Protein AF-A0A847XJ84-F1 (afdb_monomer_lite)

Secondary structure (DSSP, 8-state):
-BTTTB-HHHHHHHHHHHTT--SPPPHHHHHHHHHHHS-HHHHTTSHHHHHHHHHHHHHHHHHTT-S-HHHHHHHTTTT-EEEEEEHHHHHHTHHHHHHHHHHHHPPPPTT--HHHHHHHHHHHHHHHHHHHTT-EEEEGGG--TTTEEEEEEETTEEEEEE-EEEETTTEEEE-GGGS-GGGGGGGGG--

Foldseek 3Di:
DDPPPHDVVLVVLLVVLCPPDDDDDDPVRVVVSCVVSPDCVNCPPHPVNVVVVVVVVVVVVVVVPPDDPVNCCVVVQPVDKAKAQEQVLCVVCVVLLVVLLCLLPDDDDPPDDPVRVVVSVVSNVVSVVVNSVRIDIDRPLLDDPQQWDWDDSDPVDIHIYGHFDADPVPGTHRDPVSHDPVPCPPVVVPD

pLDDT: mean 77.14, std 14.91, range [34.19, 94.94]

Structure (mmCIF, N/CA/C/O backbone):
data_AF-A0A847XJ84-F1
#
_entry.id   AF-A0A847XJ84-F1
#
loop_
_atom_site.group_PDB
_atom_site.id
_atom_site.type_symbol
_atom_site.label_atom_id
_atom_site.label_alt_id
_atom_site.label_comp_id
_atom_site.label_asym_id
_atom_site.label_entity_id
_atom_site.label_seq_id
_atom_site.pdbx_PDB_ins_code
_atom_site.Cartn_x
_atom_site.Cartn_y
_atom_site.Cartn_z
_atom_site.occupancy
_atom_site.B_iso_or_equiv
_atom_site.auth_seq_id
_atom_site.auth_comp_id
_atom_site.auth_asym_id
_atom_site.auth_atom_id
_atom_site.pdbx_PDB_model_num
ATOM 1 N N . GLY A 1 1 ? -27.204 11.475 25.251 1.00 57.41 1 GLY A N 1
ATOM 2 C CA . GLY A 1 1 ? -26.163 12.415 24.789 1.00 57.41 1 GLY A CA 1
ATOM 3 C C . GLY A 1 1 ? -25.024 12.438 25.784 1.00 57.41 1 GLY A C 1
ATOM 4 O O . GLY A 1 1 ? -24.010 11.789 25.556 1.00 57.41 1 GLY A O 1
ATOM 5 N N . VAL A 1 2 ? -25.232 13.104 26.920 1.00 65.56 2 VAL A N 1
ATOM 6 C CA . VAL A 1 2 ? -24.332 13.063 28.086 1.00 65.56 2 VAL A CA 1
ATOM 7 C C . VAL A 1 2 ? -24.298 11.648 28.687 1.00 65.56 2 VAL A C 1
ATOM 9 O O . VAL A 1 2 ? -25.331 10.980 28.724 1.00 65.56 2 VAL A O 1
ATOM 12 N N . GLY A 1 3 ? -23.114 11.165 29.063 1.00 59.69 3 GLY A N 1
ATOM 13 C CA . GLY A 1 3 ? -22.848 9.829 29.614 1.00 59.69 3 GLY A CA 1
ATOM 14 C C . GLY A 1 3 ? -22.643 8.706 28.588 1.00 59.69 3 GLY A C 1
ATOM 15 O O . GLY A 1 3 ? -22.078 7.677 28.939 1.00 59.69 3 GLY A O 1
ATOM 16 N N . TYR A 1 4 ? -23.066 8.904 27.333 1.00 58.53 4 TYR A N 1
ATOM 17 C CA . TYR A 1 4 ? -22.874 7.948 26.226 1.00 58.53 4 TYR A CA 1
ATOM 18 C C . TYR A 1 4 ? -21.874 8.450 25.176 1.00 58.53 4 TYR A C 1
ATOM 20 O O . TYR A 1 4 ? -21.060 7.674 24.693 1.00 58.53 4 TYR A O 1
ATOM 28 N N . VAL A 1 5 ? -21.954 9.734 24.807 1.00 64.56 5 VAL A N 1
ATOM 29 C CA . VAL A 1 5 ? -21.087 10.357 23.785 1.00 64.56 5 VAL A CA 1
ATOM 30 C C . VAL A 1 5 ? -20.201 11.445 24.393 1.00 64.56 5 VAL A C 1
ATOM 32 O O . VAL A 1 5 ? -19.061 11.612 23.981 1.00 64.56 5 VAL A O 1
ATOM 35 N N . ILE A 1 6 ? -20.716 12.180 25.382 1.00 66.56 6 ILE A N 1
ATOM 36 C CA . ILE A 1 6 ? -19.991 13.244 26.089 1.00 66.56 6 ILE A CA 1
ATOM 37 C C . ILE A 1 6 ? -19.820 12.810 27.542 1.00 66.56 6 ILE A C 1
ATOM 39 O O . ILE A 1 6 ? -20.810 12.430 28.172 1.00 66.56 6 ILE A O 1
ATOM 43 N N . ASP A 1 7 ? -18.598 12.875 28.073 1.00 76.25 7 ASP A N 1
ATOM 44 C CA . ASP A 1 7 ? -18.327 12.558 29.476 1.00 76.25 7 ASP A CA 1
ATOM 45 C C . ASP A 1 7 ? -19.171 13.447 30.400 1.00 76.25 7 ASP A C 1
ATOM 47 O O . ASP A 1 7 ? -19.209 14.675 30.266 1.00 76.25 7 ASP A O 1
ATOM 51 N N . SER A 1 8 ? -19.879 12.811 31.333 1.00 78.69 8 SER A N 1
ATOM 52 C CA . SER A 1 8 ? -20.830 13.499 32.204 1.00 78.69 8 SER A CA 1
ATOM 53 C C . SER A 1 8 ? -20.172 14.548 33.093 1.00 78.69 8 SER A C 1
ATOM 55 O O . SER A 1 8 ? -20.802 15.559 33.389 1.00 78.69 8 SER A O 1
ATOM 57 N N . LYS A 1 9 ? -18.912 14.341 33.496 1.00 76.25 9 LYS A N 1
ATOM 58 C CA . LYS A 1 9 ? -18.190 15.272 34.363 1.00 76.25 9 LYS A CA 1
ATOM 59 C C . LYS A 1 9 ? -17.618 16.444 33.570 1.00 76.25 9 LYS A C 1
ATOM 61 O O . LYS A 1 9 ? -17.699 17.574 34.038 1.00 76.25 9 LYS A O 1
ATOM 66 N N . ILE A 1 10 ? -17.129 16.203 32.352 1.00 78.50 10 ILE A N 1
ATOM 67 C CA . ILE A 1 10 ? -16.747 17.280 31.422 1.00 78.50 10 ILE A CA 1
ATOM 68 C C . ILE A 1 10 ? -17.957 18.158 31.098 1.00 78.50 10 ILE A C 1
ATOM 70 O O . ILE A 1 10 ? -17.848 19.384 31.101 1.00 78.50 10 ILE A O 1
ATOM 74 N N . PHE A 1 11 ? -19.119 17.550 30.857 1.00 82.25 11 PHE A N 1
ATOM 75 C CA . PHE A 1 11 ? -20.356 18.289 30.617 1.00 82.25 11 PHE A CA 1
ATOM 76 C C . PHE A 1 11 ? -20.752 19.164 31.816 1.00 82.25 11 PHE A C 1
ATOM 78 O O . PHE A 1 11 ? -21.082 20.333 31.634 1.00 82.25 11 PHE A O 1
ATOM 85 N N . GLU A 1 12 ? -20.685 18.623 33.033 1.00 81.88 12 GLU A N 1
ATOM 86 C CA . GLU A 1 12 ? -20.995 19.361 34.262 1.00 81.88 12 GLU A CA 1
ATOM 87 C C . GLU A 1 12 ? -20.039 20.542 34.472 1.00 81.88 12 GLU A C 1
ATOM 89 O O . GLU A 1 12 ? -20.497 21.663 34.664 1.00 81.88 12 GLU A O 1
ATOM 94 N N . PHE A 1 13 ? -18.729 20.339 34.311 1.00 80.00 13 PHE A N 1
ATOM 95 C CA . PHE A 1 13 ? -17.761 21.432 34.416 1.00 80.00 13 PHE A CA 1
ATOM 96 C C . PHE A 1 13 ? -17.935 22.484 33.318 1.00 80.00 13 PHE A C 1
ATOM 98 O O . PHE A 1 13 ? -17.764 23.675 33.569 1.00 80.00 13 PHE A O 1
ATOM 105 N N . SER A 1 14 ? -18.281 22.061 32.097 1.00 80.69 14 SER A N 1
ATOM 106 C CA . SER A 1 14 ? -18.570 22.993 31.001 1.00 80.69 14 SER A CA 1
ATOM 107 C C . SER A 1 14 ? -19.774 23.863 31.343 1.00 80.69 14 SER A C 1
ATOM 109 O O . SER A 1 14 ? -19.790 25.045 31.021 1.00 80.69 14 SER A O 1
ATOM 111 N N . LYS A 1 15 ? -20.774 23.286 32.017 1.00 82.88 15 LYS A N 1
ATOM 112 C CA . LYS A 1 15 ? -21.955 24.011 32.474 1.00 82.88 15 LYS A CA 1
ATOM 113 C C . LYS A 1 15 ? -21.600 25.005 33.583 1.00 82.88 15 LYS A C 1
ATOM 115 O O . LYS A 1 15 ? -21.908 26.177 33.424 1.00 82.88 15 LYS A O 1
ATOM 120 N N . GLU A 1 16 ? -20.904 24.571 34.633 1.00 82.88 16 GLU A N 1
ATOM 121 C CA . GLU A 1 16 ? -20.459 25.442 35.738 1.00 82.88 16 GLU A CA 1
ATOM 122 C C . GLU A 1 16 ? -19.589 26.613 35.244 1.00 82.88 16 GLU A C 1
ATOM 124 O O . GLU A 1 16 ? -19.742 27.747 35.691 1.00 82.88 16 GLU A O 1
ATOM 129 N N . ALA A 1 17 ? -18.696 26.370 34.280 1.00 78.62 17 ALA A N 1
ATOM 130 C CA . ALA A 1 17 ? -17.837 27.411 33.713 1.00 78.62 17 ALA A CA 1
ATOM 131 C C . ALA A 1 17 ? -18.619 28.478 32.926 1.00 78.62 17 ALA A C 1
ATOM 133 O O . ALA A 1 17 ? -18.170 29.617 32.822 1.00 78.62 17 ALA A O 1
ATOM 134 N N . LEU A 1 18 ? -19.786 28.115 32.388 1.00 81.88 18 LEU A N 1
ATOM 135 C CA . LEU A 1 18 ? -20.661 29.011 31.635 1.00 81.88 18 LEU A CA 1
ATOM 136 C C . LEU A 1 18 ? -21.703 29.715 32.518 1.00 81.88 18 LEU A C 1
ATOM 138 O O . LEU A 1 18 ? -22.291 30.693 32.068 1.00 81.88 18 LEU A O 1
ATOM 142 N N . GLU A 1 19 ? -21.925 29.268 33.75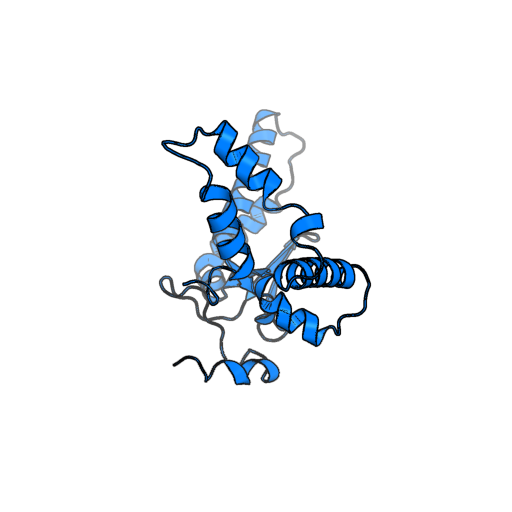9 1.00 80.00 19 GLU A N 1
ATOM 143 C CA . GLU A 1 19 ? -22.936 29.847 34.665 1.00 80.00 19 GLU A CA 1
ATOM 144 C C . GLU A 1 19 ? -22.655 31.311 35.034 1.00 80.00 19 GLU A C 1
ATOM 146 O O . GLU A 1 19 ? -23.591 32.056 35.312 1.00 80.00 19 GLU A O 1
ATOM 151 N N . ASN A 1 20 ? -21.391 31.740 34.989 1.00 72.31 20 ASN A N 1
ATOM 152 C CA . ASN A 1 20 ? -20.981 33.106 35.332 1.00 72.31 20 ASN A CA 1
ATOM 153 C C . ASN A 1 20 ? -20.790 34.021 34.109 1.00 72.31 20 ASN A C 1
ATOM 155 O O . ASN A 1 20 ? -20.284 35.132 34.259 1.00 72.31 20 ASN A O 1
ATOM 159 N N . ILE A 1 21 ? -21.144 33.564 32.902 1.00 76.94 21 ILE A N 1
ATOM 160 C CA . ILE A 1 21 ? -20.943 34.332 31.670 1.00 76.94 21 ILE A CA 1
ATOM 161 C C . ILE A 1 21 ? -22.285 34.825 31.134 1.00 76.94 21 ILE A C 1
ATOM 163 O O . ILE A 1 21 ? -23.119 34.047 30.675 1.00 76.94 21 ILE A O 1
ATOM 167 N N . GLU A 1 22 ? -22.466 36.145 31.138 1.00 71.81 22 GLU A N 1
ATOM 168 C CA . GLU A 1 22 ? -23.623 36.801 30.534 1.00 71.81 22 GLU A CA 1
ATOM 169 C C . GLU A 1 22 ? -23.257 37.392 29.165 1.00 71.81 22 GLU A C 1
ATOM 171 O O . GLU A 1 22 ? -22.409 38.274 29.052 1.00 71.81 22 GLU A O 1
ATOM 176 N N . GLY A 1 23 ? -23.930 36.934 28.105 1.00 75.62 23 GLY A N 1
ATOM 177 C CA . GLY A 1 23 ? -23.799 37.497 26.758 1.00 75.62 23 GLY A CA 1
ATOM 178 C C . GLY A 1 23 ? -22.974 36.652 25.782 1.00 75.62 23 GLY A C 1
ATOM 179 O O . GLY A 1 23 ? -22.871 35.434 25.908 1.00 75.62 23 GLY A O 1
ATOM 180 N N . LYS A 1 24 ? -22.468 37.291 24.718 1.00 78.38 24 LYS A N 1
ATOM 181 C CA . LYS A 1 24 ? -21.689 36.617 23.667 1.00 78.38 24 LYS A CA 1
ATOM 182 C C . LYS A 1 24 ? -20.225 36.517 24.086 1.00 78.38 24 LYS A C 1
ATOM 184 O O . LYS A 1 24 ? -19.631 37.526 24.435 1.00 78.38 24 LYS A O 1
ATOM 189 N N . ILE A 1 25 ? -19.670 35.318 23.957 1.00 82.38 25 ILE A N 1
ATOM 190 C CA . ILE A 1 25 ? -18.271 34.997 24.255 1.00 82.38 25 ILE A CA 1
ATOM 191 C C . ILE A 1 25 ? -17.422 35.275 23.009 1.00 82.38 25 ILE A C 1
ATOM 193 O O . ILE A 1 25 ? -17.777 34.819 21.915 1.00 82.38 25 ILE A O 1
ATOM 197 N N . SER A 1 26 ? -16.328 36.014 23.168 1.00 82.50 26 SER A N 1
ATOM 198 C CA . SER A 1 26 ? -15.306 36.229 22.136 1.00 82.50 26 SER A CA 1
ATOM 199 C C . SER A 1 26 ? -14.480 34.961 21.878 1.00 82.50 26 SER A C 1
ATOM 201 O O . SER A 1 26 ? -14.549 33.976 22.619 1.00 82.50 26 SER A O 1
ATOM 203 N N . GLU A 1 27 ? -13.701 34.945 20.798 1.00 78.06 27 GLU A N 1
ATOM 204 C CA . GLU A 1 27 ? -12.912 33.762 20.438 1.00 78.06 27 GLU A CA 1
ATOM 205 C C . GLU A 1 27 ? -11.744 33.551 21.409 1.00 78.06 27 GLU A C 1
ATOM 207 O O . GLU A 1 27 ? -11.410 32.414 21.745 1.00 78.06 27 GLU A O 1
ATOM 212 N N . GLU A 1 28 ? -11.187 34.641 21.932 1.00 81.19 28 GLU A N 1
ATOM 213 C CA . GLU A 1 28 ? -10.169 34.636 22.975 1.00 81.19 28 GLU A CA 1
ATOM 214 C C . GLU A 1 28 ? -10.713 34.038 24.283 1.00 81.19 28 GLU A C 1
ATOM 216 O O . GLU A 1 28 ? -10.098 33.136 24.855 1.00 81.19 28 GLU A O 1
ATOM 221 N N . GLU A 1 29 ? -11.910 34.453 24.706 1.00 79.19 29 GLU A N 1
ATOM 222 C CA . GLU A 1 29 ? -12.565 33.945 25.920 1.00 79.19 29 GLU A CA 1
ATOM 223 C C . GLU A 1 29 ? -12.940 32.457 25.796 1.00 79.19 29 GLU A C 1
ATOM 225 O O . GLU A 1 29 ? -12.835 31.703 26.765 1.00 79.19 29 GLU A O 1
ATOM 230 N N . LYS A 1 30 ? -13.314 31.980 24.598 1.00 79.50 30 LYS A N 1
ATOM 231 C CA . LYS A 1 30 ? -13.524 30.539 24.352 1.00 79.50 30 LYS A CA 1
ATOM 232 C C . LYS A 1 30 ? -12.246 29.734 24.562 1.00 79.50 30 LYS A C 1
ATOM 234 O O . LYS A 1 30 ? -12.292 28.664 25.170 1.00 79.50 30 LYS A O 1
ATOM 239 N N . ILE A 1 31 ? -11.118 30.220 24.042 1.00 82.50 31 ILE A N 1
ATOM 240 C CA . ILE A 1 31 ? -9.821 29.546 24.191 1.00 82.50 31 ILE A CA 1
ATOM 241 C C . ILE A 1 31 ? -9.420 29.514 25.669 1.00 82.50 31 ILE A C 1
ATOM 243 O O . ILE A 1 31 ? -8.976 28.477 26.165 1.00 82.50 31 ILE A O 1
ATOM 247 N N . GLU A 1 32 ? -9.628 30.613 26.392 1.00 81.81 32 GLU A N 1
ATOM 248 C CA . GLU A 1 32 ? -9.357 30.692 27.826 1.00 81.81 32 GLU A CA 1
ATOM 249 C C . GLU A 1 32 ? -10.221 29.711 28.636 1.00 81.81 32 GLU A C 1
ATOM 251 O O . GLU A 1 32 ? -9.701 28.987 29.489 1.00 81.81 32 GLU A O 1
ATOM 256 N N . LEU A 1 33 ? -11.514 29.597 28.318 1.00 81.12 33 LEU A N 1
ATOM 257 C CA . LEU A 1 33 ? -12.414 28.624 28.944 1.00 81.12 33 LEU A CA 1
ATOM 258 C C . LEU A 1 33 ? -11.948 27.184 28.733 1.00 81.12 33 LEU A C 1
ATOM 260 O O . LEU A 1 33 ? -11.917 26.408 29.686 1.00 81.12 33 LEU A O 1
ATOM 264 N N . ILE A 1 34 ? -11.546 26.829 27.511 1.00 79.38 34 ILE A N 1
ATOM 265 C CA . ILE A 1 34 ? -11.015 25.495 27.199 1.00 79.38 34 ILE A CA 1
ATOM 266 C C . ILE A 1 34 ? -9.757 25.224 28.034 1.00 79.38 34 ILE A C 1
ATOM 268 O O . ILE A 1 34 ? -9.672 24.192 28.701 1.00 79.38 34 ILE A O 1
ATOM 272 N N . ASN A 1 35 ? -8.810 26.162 28.056 1.00 80.00 35 ASN A N 1
ATOM 273 C CA . ASN A 1 35 ? -7.554 26.002 28.789 1.00 80.00 35 ASN A CA 1
ATOM 274 C C . ASN A 1 35 ? -7.771 25.871 30.302 1.00 80.00 35 ASN A C 1
ATOM 276 O O . ASN A 1 35 ? -7.091 25.082 30.953 1.00 80.00 35 ASN A O 1
ATOM 280 N N . ASN A 1 36 ? -8.748 26.592 30.853 1.00 78.06 36 ASN A N 1
ATOM 281 C CA . ASN A 1 36 ? -9.091 26.536 32.272 1.00 78.06 36 ASN A CA 1
ATOM 282 C C . ASN A 1 36 ? -9.897 25.288 32.656 1.00 78.06 36 ASN A C 1
ATOM 284 O O . ASN A 1 36 ? -9.876 24.881 33.823 1.00 78.06 36 ASN A O 1
ATOM 288 N N . LEU A 1 37 ? -10.648 24.707 31.719 1.00 74.44 37 LEU A N 1
ATOM 289 C CA . LEU A 1 37 ? -11.501 23.544 31.951 1.00 74.44 37 LEU A CA 1
ATOM 290 C C . LEU A 1 37 ? -10.718 22.232 31.845 1.00 74.44 37 LEU A C 1
ATOM 292 O O . LEU A 1 37 ? -10.832 21.367 32.713 1.00 74.44 37 LEU A O 1
ATOM 296 N N . TYR A 1 38 ? -9.895 22.104 30.805 1.00 69.94 38 TYR A N 1
ATOM 297 C CA . TYR A 1 38 ? -9.157 20.884 30.479 1.00 69.94 38 TYR A CA 1
ATOM 298 C C . TYR A 1 38 ? -7.754 20.861 31.098 1.00 69.94 38 TYR A C 1
ATOM 300 O O . TYR A 1 38 ? -6.775 20.507 30.442 1.00 69.94 38 TYR A O 1
ATOM 308 N N . THR A 1 39 ? -7.637 21.222 32.379 1.00 77.50 39 THR A N 1
ATOM 309 C CA . THR A 1 39 ? -6.363 21.121 33.099 1.00 77.50 39 THR A CA 1
ATOM 310 C C . THR A 1 39 ? -6.183 19.737 33.712 1.00 77.50 39 THR A C 1
ATOM 312 O O . THR A 1 39 ? -7.125 19.123 34.225 1.00 77.50 39 THR A O 1
ATOM 315 N N . THR A 1 40 ? -4.941 19.248 33.721 1.00 68.12 40 THR A N 1
ATOM 316 C CA . THR A 1 40 ? -4.584 17.977 34.365 1.00 68.12 40 THR A CA 1
ATOM 317 C C . THR A 1 40 ? -5.034 17.948 35.823 1.00 68.12 40 THR A C 1
ATOM 319 O O . THR A 1 40 ? -5.509 16.922 36.284 1.00 68.12 40 THR A O 1
ATOM 322 N N . GLU A 1 41 ? -4.948 19.072 36.537 1.00 71.44 41 GLU A N 1
ATOM 323 C CA . GLU A 1 41 ? -5.335 19.184 37.947 1.00 71.44 41 GLU A CA 1
ATOM 324 C C . GLU A 1 41 ? -6.838 18.978 38.180 1.00 71.44 41 GLU A C 1
ATOM 326 O O . GLU A 1 41 ? -7.207 18.245 39.096 1.00 71.44 41 GLU A O 1
ATOM 331 N N . LYS A 1 42 ? -7.705 19.556 37.334 1.00 67.69 42 LYS A N 1
ATOM 332 C CA . LYS A 1 42 ? -9.168 19.400 37.443 1.00 67.69 42 LYS A CA 1
ATOM 333 C C . LYS A 1 42 ? -9.656 18.021 37.003 1.00 67.69 42 LYS A C 1
ATOM 335 O O . LYS A 1 42 ? -10.684 17.542 37.483 1.00 67.69 42 LYS A O 1
ATOM 340 N N . LEU A 1 43 ? -8.922 17.383 36.091 1.00 69.44 43 LEU A N 1
ATOM 341 C CA . LEU A 1 43 ? -9.275 16.078 35.534 1.00 69.44 43 LEU A CA 1
ATOM 342 C C . LEU A 1 43 ? -8.656 14.904 36.311 1.00 69.44 43 LEU A C 1
ATOM 344 O O . LEU A 1 43 ? -9.142 13.781 36.193 1.00 69.44 43 LEU A O 1
ATOM 348 N N . LYS A 1 44 ? -7.625 15.139 37.133 1.00 64.25 44 LYS A N 1
ATOM 349 C CA . LYS A 1 44 ? -6.921 14.104 37.908 1.00 64.25 44 LYS A CA 1
ATOM 350 C C . LYS A 1 44 ? -7.882 13.316 38.807 1.00 64.25 44 LYS A C 1
ATOM 352 O O . LYS A 1 44 ? -8.632 13.889 39.594 1.00 64.25 44 LYS A O 1
ATOM 357 N N . GLY A 1 45 ? -7.837 11.985 38.708 1.00 62.75 45 GLY A N 1
ATOM 358 C CA . GLY A 1 45 ? -8.694 11.081 39.492 1.00 62.75 45 GLY A CA 1
ATOM 359 C C . GLY A 1 45 ? -10.141 10.982 38.994 1.00 62.75 45 GLY A C 1
ATOM 360 O O . GLY A 1 45 ? -11.028 10.586 39.748 1.00 62.75 45 GLY A O 1
ATOM 361 N N . LYS A 1 46 ? -10.406 11.390 37.747 1.00 71.62 46 LYS A N 1
ATOM 362 C CA . LYS A 1 46 ? -11.681 11.165 37.055 1.00 71.62 46 LYS A CA 1
ATOM 363 C C . LYS A 1 46 ? -11.510 10.115 35.962 1.00 71.62 46 LYS A C 1
ATOM 365 O O . LYS A 1 46 ? -10.429 9.987 35.391 1.00 71.62 46 LYS A O 1
ATOM 370 N N . LYS A 1 47 ? -12.619 9.461 35.610 1.00 70.06 47 LYS A N 1
ATOM 371 C CA . LYS A 1 47 ? -12.692 8.425 34.571 1.00 70.06 47 LYS A CA 1
ATOM 372 C C . LYS A 1 47 ? -12.031 8.851 33.254 1.00 70.06 47 LYS A C 1
ATOM 374 O O . LYS A 1 47 ? -11.220 8.114 32.720 1.00 70.06 47 LYS A O 1
ATOM 379 N N . TYR A 1 48 ? -12.289 10.073 32.785 1.00 68.12 48 TYR A N 1
ATOM 380 C CA . TYR A 1 48 ? -11.655 10.599 31.571 1.00 68.12 48 TYR A CA 1
ATOM 381 C C . TYR A 1 48 ? -10.119 10.678 31.667 1.00 68.12 48 TYR A C 1
ATOM 383 O O . TYR A 1 48 ? -9.410 10.324 30.732 1.00 68.12 48 TYR A O 1
ATOM 391 N N . HIS A 1 49 ? -9.576 11.119 32.805 1.00 73.56 49 HIS A N 1
ATOM 392 C CA . HIS A 1 49 ? -8.126 11.160 33.008 1.00 73.56 49 HIS A CA 1
ATOM 393 C C . HIS A 1 49 ? -7.532 9.754 33.099 1.00 73.56 49 HIS A C 1
ATOM 395 O O . HIS A 1 49 ? -6.454 9.524 32.562 1.00 73.56 49 HIS A O 1
ATOM 401 N N . GLU A 1 50 ? -8.220 8.819 33.755 1.00 73.50 50 GLU A N 1
ATOM 402 C CA . GLU A 1 50 ? -7.829 7.404 33.778 1.00 73.50 50 GLU A CA 1
ATOM 403 C C . GLU A 1 50 ? -7.798 6.825 32.361 1.00 73.50 50 GLU A C 1
ATOM 405 O O . GLU A 1 50 ? -6.774 6.289 31.967 1.00 73.50 50 GLU A O 1
ATOM 410 N N . GLU A 1 51 ? -8.826 7.058 31.543 1.00 71.56 51 GLU A N 1
ATOM 411 C CA . GLU A 1 51 ? -8.870 6.619 30.140 1.00 71.56 51 GLU A CA 1
ATOM 412 C C . GLU A 1 51 ? -7.734 7.220 29.294 1.00 71.56 51 GLU A C 1
ATOM 414 O O . GLU A 1 51 ? -7.120 6.524 28.479 1.00 71.56 51 GLU A O 1
ATOM 419 N N . VAL A 1 52 ? -7.406 8.501 29.495 1.00 71.81 52 VAL A N 1
ATOM 420 C CA . VAL A 1 52 ? -6.282 9.161 28.811 1.00 71.81 52 VAL A CA 1
ATOM 421 C C . VAL A 1 52 ? -4.944 8.568 29.256 1.00 71.81 52 VAL A C 1
ATOM 423 O O . VAL A 1 52 ? -4.098 8.268 28.413 1.00 71.81 52 VAL A O 1
ATOM 426 N N . ILE A 1 53 ? -4.740 8.364 30.559 1.00 76.38 53 ILE A N 1
ATOM 427 C CA . ILE A 1 53 ? -3.516 7.759 31.098 1.00 76.38 53 ILE A CA 1
ATOM 428 C C . ILE A 1 53 ? -3.388 6.300 30.661 1.00 76.38 53 ILE A C 1
ATOM 430 O O . ILE A 1 53 ? -2.303 5.901 30.249 1.00 76.38 53 ILE A O 1
ATOM 434 N N . ASP A 1 54 ? -4.470 5.530 30.667 1.00 72.19 54 ASP A N 1
ATOM 435 C CA . ASP A 1 54 ? -4.509 4.146 30.198 1.00 72.19 54 ASP A CA 1
ATOM 436 C C . ASP A 1 54 ? -4.207 4.063 28.706 1.00 72.19 54 ASP A C 1
ATOM 438 O O . ASP A 1 54 ? -3.442 3.202 28.282 1.00 72.19 54 ASP A O 1
ATOM 442 N N . THR A 1 55 ? -4.713 5.003 27.907 1.00 68.25 55 THR A N 1
ATOM 443 C CA . THR A 1 55 ? -4.386 5.101 26.479 1.00 68.25 55 THR A CA 1
ATOM 444 C C . THR A 1 55 ? -2.913 5.455 26.268 1.00 68.25 55 THR A C 1
ATOM 446 O O . THR A 1 55 ? -2.242 4.857 25.429 1.00 68.25 55 THR A O 1
ATOM 449 N N . LEU A 1 56 ? -2.365 6.391 27.046 1.00 68.69 56 LEU A N 1
ATOM 450 C CA . LEU A 1 56 ? -0.947 6.758 26.983 1.00 68.69 56 LEU A CA 1
ATOM 451 C C . LEU A 1 56 ? -0.035 5.622 27.462 1.00 68.69 56 LEU A C 1
ATOM 453 O O . LEU A 1 56 ? 1.020 5.395 26.870 1.00 68.69 56 LEU A O 1
ATOM 457 N N . ASN A 1 57 ? -0.432 4.896 28.505 1.00 65.62 57 ASN A N 1
ATOM 458 C CA . ASN A 1 57 ? 0.271 3.726 29.022 1.00 65.62 57 ASN A CA 1
ATOM 459 C C . ASN A 1 57 ? 0.185 2.558 28.044 1.00 65.62 57 ASN A C 1
ATOM 461 O O . ASN A 1 57 ? 1.194 1.903 27.808 1.00 65.62 57 ASN A O 1
ATOM 465 N N . TYR A 1 58 ? -0.969 2.352 27.410 1.00 54.03 58 TYR A N 1
ATOM 466 C CA . TYR A 1 58 ? -1.137 1.422 26.304 1.00 54.03 58 TYR A CA 1
ATOM 467 C C . TYR A 1 58 ? -0.164 1.766 25.181 1.00 54.03 58 TYR A C 1
ATOM 469 O O . TYR A 1 58 ? 0.661 0.927 24.843 1.00 54.03 58 TYR A O 1
ATOM 477 N N . ILE A 1 59 ? -0.163 3.008 24.685 1.00 58.91 59 ILE A N 1
ATOM 478 C CA . ILE A 1 59 ? 0.772 3.461 23.646 1.00 58.91 59 ILE A CA 1
ATOM 479 C C . ILE A 1 59 ? 2.224 3.222 24.074 1.00 58.91 59 ILE A C 1
ATOM 481 O O . ILE A 1 59 ? 3.000 2.686 23.291 1.00 58.91 59 ILE A O 1
ATOM 485 N N . LYS A 1 60 ? 2.598 3.551 25.316 1.00 52.53 60 LYS A N 1
ATOM 486 C CA . LYS A 1 60 ? 3.943 3.281 25.852 1.00 52.53 60 LYS A CA 1
ATOM 487 C C . LYS A 1 60 ? 4.263 1.783 25.907 1.00 52.53 60 LYS A C 1
ATOM 489 O O . LYS A 1 60 ? 5.363 1.403 25.522 1.00 52.53 60 LYS A O 1
ATOM 494 N N . SER A 1 61 ? 3.304 0.938 26.289 1.00 49.84 61 SER A N 1
ATOM 495 C CA . SER A 1 61 ? 3.451 -0.525 26.327 1.00 49.84 61 SER A CA 1
ATOM 496 C C . SER A 1 61 ? 3.650 -1.149 24.941 1.00 49.84 61 SER A C 1
ATOM 498 O O . SER A 1 61 ? 4.300 -2.186 24.831 1.00 49.84 61 SER A O 1
ATOM 500 N N . LEU A 1 62 ? 3.195 -0.484 23.868 1.00 52.44 62 LEU A N 1
ATOM 501 C CA . LEU A 1 62 ? 3.512 -0.878 22.488 1.00 52.44 62 LEU A CA 1
ATOM 502 C C . LEU A 1 62 ? 5.002 -0.748 22.174 1.00 52.44 62 LEU A C 1
ATOM 504 O O . LEU A 1 62 ? 5.527 -1.521 21.376 1.00 52.44 62 LEU A O 1
ATOM 508 N N . TYR A 1 63 ? 5.679 0.223 22.792 1.00 49.38 63 TYR A N 1
ATOM 509 C CA . TYR A 1 63 ? 7.113 0.451 22.618 1.00 49.38 63 TYR A CA 1
ATOM 510 C C . TYR A 1 63 ? 7.966 -0.402 23.570 1.00 49.38 63 TYR A C 1
ATOM 512 O O . TYR A 1 63 ? 9.146 -0.614 23.300 1.00 49.38 63 TYR A O 1
ATOM 520 N N . THR A 1 64 ? 7.382 -0.931 24.650 1.00 45.47 64 THR A N 1
ATOM 521 C CA . THR A 1 64 ? 8.053 -1.783 25.644 1.00 45.47 64 THR A CA 1
ATOM 522 C C . THR A 1 64 ? 7.390 -3.161 25.758 1.00 45.47 64 THR A C 1
ATOM 524 O O . THR A 1 64 ? 6.876 -3.530 26.803 1.00 45.47 64 THR A O 1
ATOM 527 N N . ASN A 1 65 ? 7.412 -3.925 24.664 1.00 48.56 65 ASN A N 1
ATOM 528 C CA . ASN A 1 65 ? 7.558 -5.391 24.624 1.00 48.56 65 ASN A CA 1
ATOM 529 C C . ASN A 1 65 ? 6.663 -6.341 25.469 1.00 48.56 65 ASN A C 1
ATOM 531 O O . ASN A 1 65 ? 7.009 -7.517 25.556 1.00 48.56 65 ASN A O 1
ATOM 535 N N . GLU A 1 66 ? 5.503 -5.944 26.001 1.00 50.84 66 GLU A N 1
ATOM 536 C CA . GLU A 1 66 ? 4.623 -6.864 26.767 1.00 50.84 66 GLU A CA 1
ATOM 537 C C . GLU A 1 66 ? 3.178 -6.965 26.246 1.00 50.84 66 GLU A C 1
ATOM 539 O O . GLU A 1 66 ? 2.226 -7.116 27.006 1.00 50.84 66 GLU A O 1
ATOM 544 N N . MET A 1 67 ? 2.978 -6.927 24.929 1.00 52.28 67 MET A N 1
ATOM 545 C CA . MET A 1 67 ? 1.724 -7.411 24.343 1.00 52.28 67 MET A CA 1
ATOM 546 C C . MET A 1 67 ? 1.962 -8.713 23.595 1.00 52.28 67 MET A C 1
ATOM 548 O O . MET A 1 67 ? 2.797 -8.776 22.690 1.00 52.28 67 MET A O 1
ATOM 552 N N . ASP A 1 68 ? 1.187 -9.743 23.948 1.00 57.78 68 ASP A N 1
ATOM 553 C CA . ASP A 1 68 ? 1.156 -10.980 23.183 1.00 57.78 68 ASP A CA 1
ATOM 554 C C . ASP A 1 68 ? 0.837 -10.667 21.714 1.00 57.78 68 ASP A C 1
ATOM 556 O O . ASP A 1 68 ? -0.050 -9.870 21.384 1.00 57.78 68 ASP A O 1
ATOM 560 N N . LYS A 1 69 ? 1.596 -11.286 20.811 1.00 55.19 69 LYS A N 1
ATOM 561 C CA . LYS A 1 69 ? 1.558 -10.997 19.373 1.00 55.19 69 LYS A CA 1
ATOM 562 C C . LYS A 1 69 ? 0.154 -11.202 18.797 1.00 55.19 69 LYS A C 1
ATOM 564 O O . LYS A 1 69 ? -0.191 -10.558 17.807 1.00 55.19 69 LYS A O 1
ATOM 569 N N . PHE A 1 70 ? -0.646 -12.086 19.395 1.00 57.69 70 PHE A N 1
ATOM 570 C CA . PHE A 1 70 ? -2.032 -12.335 19.011 1.00 57.69 70 PHE A CA 1
ATOM 571 C C . PHE A 1 70 ? -2.967 -11.191 19.436 1.00 57.69 70 PHE A C 1
ATOM 573 O O . PHE A 1 70 ? -3.697 -10.660 18.598 1.00 57.69 70 PHE A O 1
ATOM 580 N N . GLU A 1 71 ? -2.885 -10.738 20.688 1.00 56.81 71 GLU A N 1
ATOM 581 C CA . GLU A 1 71 ? -3.671 -9.607 21.211 1.00 56.81 71 GLU A CA 1
ATOM 582 C C . GLU A 1 71 ? -3.329 -8.283 20.510 1.00 56.81 71 GLU A C 1
ATOM 584 O O . GLU A 1 71 ? -4.220 -7.510 20.146 1.00 56.81 71 GLU A O 1
ATOM 589 N N . ALA A 1 72 ? -2.046 -8.052 20.214 1.00 57.16 72 ALA A N 1
ATOM 590 C CA . ALA A 1 72 ? -1.613 -6.926 19.390 1.00 57.16 72 ALA A CA 1
ATOM 591 C C . ALA A 1 72 ? -2.204 -7.002 17.978 1.00 57.16 72 ALA A C 1
ATOM 593 O O . ALA A 1 72 ? -2.814 -6.042 17.515 1.00 57.16 72 ALA A O 1
ATOM 594 N N . LYS A 1 73 ? -2.110 -8.151 17.298 1.00 55.03 73 LYS A N 1
ATOM 595 C CA . LYS A 1 73 ? -2.703 -8.331 15.963 1.00 55.03 73 LYS A CA 1
ATOM 596 C C . LYS A 1 73 ? -4.221 -8.137 15.948 1.00 55.03 73 LYS A C 1
ATOM 598 O O . LYS A 1 73 ? -4.733 -7.579 14.983 1.00 55.03 73 LYS A O 1
ATOM 603 N N . LYS A 1 74 ? -4.934 -8.564 16.995 1.00 62.00 74 LYS A N 1
ATOM 604 C CA . LYS A 1 74 ? -6.390 -8.402 17.113 1.00 62.00 74 LYS A CA 1
ATOM 605 C C . LYS A 1 74 ? -6.790 -6.940 17.329 1.00 62.00 74 LYS A C 1
ATOM 607 O O . LYS A 1 74 ? -7.700 -6.461 16.658 1.00 62.00 74 LYS A O 1
ATOM 612 N N . ARG A 1 75 ? -6.093 -6.211 18.210 1.00 57.00 75 ARG A N 1
ATOM 613 C CA . ARG A 1 75 ? -6.343 -4.776 18.459 1.00 57.00 75 ARG A CA 1
ATOM 614 C C . ARG A 1 75 ? -5.887 -3.880 17.305 1.00 57.00 75 ARG A C 1
ATOM 616 O O . ARG A 1 75 ? -6.553 -2.899 16.996 1.00 57.00 75 ARG A O 1
ATOM 623 N N . PHE A 1 76 ? -4.805 -4.247 16.620 1.00 55.72 76 PHE A N 1
ATOM 624 C CA . PHE A 1 76 ? -4.236 -3.509 15.486 1.00 55.72 76 PHE A CA 1
ATOM 625 C C . PHE A 1 76 ? -4.613 -4.079 14.124 1.00 55.72 76 PHE A C 1
ATOM 627 O O . PHE A 1 76 ? -3.958 -3.769 13.126 1.00 55.72 76 PHE A O 1
ATOM 634 N N . ARG A 1 77 ? -5.687 -4.875 14.060 1.00 56.00 77 ARG A N 1
ATOM 635 C CA . ARG A 1 77 ? -6.166 -5.531 12.834 1.00 56.00 77 ARG A CA 1
ATOM 636 C C . ARG A 1 77 ? -6.374 -4.529 11.681 1.00 56.00 77 ARG A C 1
ATOM 638 O O . ARG A 1 77 ? -6.259 -4.904 10.523 1.00 56.00 77 ARG A O 1
ATOM 645 N N . ASN A 1 78 ? -6.542 -3.241 11.993 1.00 54.91 78 ASN A N 1
ATOM 646 C CA . ASN A 1 78 ? -6.710 -2.149 11.030 1.00 54.91 78 ASN A CA 1
ATOM 647 C C . ASN A 1 78 ? -5.482 -1.241 10.801 1.00 54.91 78 ASN A C 1
ATOM 649 O O . ASN A 1 78 ? -5.571 -0.355 9.957 1.00 54.91 78 ASN A O 1
ATOM 653 N N . ILE A 1 79 ? -4.358 -1.402 11.516 1.00 59.19 79 ILE A N 1
ATOM 654 C CA . ILE A 1 79 ? -3.212 -0.473 11.378 1.00 59.19 79 ILE A CA 1
ATOM 655 C C . ILE A 1 79 ? -2.232 -0.928 10.292 1.00 59.19 79 ILE A C 1
ATOM 657 O O . ILE A 1 79 ? -1.711 -0.104 9.541 1.00 59.19 79 ILE A O 1
ATOM 661 N N . ASN A 1 80 ? -2.015 -2.238 10.151 1.00 68.38 80 ASN A N 1
ATOM 662 C CA . ASN A 1 80 ? -1.062 -2.755 9.173 1.00 68.38 80 ASN A CA 1
ATOM 663 C C . ASN A 1 80 ? -1.774 -3.077 7.861 1.00 68.38 80 ASN A C 1
ATOM 665 O O . ASN A 1 80 ? -2.525 -4.050 7.770 1.00 68.38 80 ASN A O 1
ATOM 669 N N . SER A 1 81 ? -1.499 -2.273 6.839 1.00 78.88 81 SER A N 1
ATOM 670 C CA . SER A 1 81 ? -1.942 -2.519 5.471 1.00 78.88 81 SER A CA 1
ATOM 671 C C . SER A 1 81 ? -0.763 -2.874 4.568 1.00 78.88 81 SER A C 1
ATOM 673 O O . SER A 1 81 ? 0.382 -2.508 4.837 1.00 78.88 81 SER A O 1
ATOM 675 N N . ILE A 1 82 ? -1.039 -3.642 3.520 1.00 84.88 82 ILE A N 1
ATOM 676 C CA . ILE A 1 82 ? -0.075 -4.045 2.503 1.00 84.88 82 ILE A CA 1
ATOM 677 C C . ILE A 1 82 ? -0.630 -3.723 1.120 1.00 84.88 82 ILE A C 1
ATOM 679 O O . ILE A 1 82 ? -1.798 -3.971 0.822 1.00 84.88 82 ILE A O 1
ATOM 683 N N . THR A 1 83 ? 0.231 -3.179 0.266 1.00 90.25 83 THR A N 1
ATOM 684 C CA . THR A 1 83 ? -0.091 -2.881 -1.129 1.00 90.25 83 THR A CA 1
ATOM 685 C C . THR A 1 83 ? 0.031 -4.142 -1.974 1.00 90.25 83 THR A C 1
ATOM 687 O O . THR A 1 83 ? 1.094 -4.766 -2.027 1.00 90.25 83 THR A O 1
ATOM 690 N N . VAL A 1 84 ? -1.053 -4.508 -2.654 1.00 90.62 84 VAL A N 1
ATOM 691 C CA . VAL A 1 84 ? -1.132 -5.707 -3.497 1.00 90.62 84 VAL A CA 1
ATOM 692 C C . VAL A 1 84 ? -1.793 -5.400 -4.836 1.00 90.62 84 VAL A C 1
ATOM 694 O O . VAL A 1 84 ? -2.570 -4.457 -4.951 1.00 90.62 84 VAL A O 1
ATOM 697 N N . ILE A 1 85 ? -1.534 -6.221 -5.849 1.00 93.62 85 ILE A N 1
ATOM 698 C CA . ILE A 1 85 ? -2.290 -6.237 -7.104 1.00 93.62 85 ILE A CA 1
ATOM 699 C C . ILE A 1 85 ? -3.348 -7.344 -6.997 1.00 93.62 85 ILE A C 1
ATOM 701 O O . ILE A 1 85 ? -2.984 -8.508 -6.818 1.00 93.62 85 ILE A O 1
ATOM 705 N N . PRO A 1 86 ? -4.650 -7.043 -7.122 1.00 93.88 86 PRO A N 1
ATOM 706 C CA . PRO A 1 86 ? -5.678 -8.078 -7.191 1.00 93.88 86 PRO A CA 1
ATOM 707 C C . PRO A 1 86 ? -5.436 -9.008 -8.384 1.00 93.88 86 PRO A C 1
ATOM 709 O O . PRO A 1 86 ? -5.220 -8.536 -9.500 1.00 93.88 86 PRO A O 1
ATOM 712 N N . GLU A 1 87 ? -5.524 -10.324 -8.191 1.00 93.56 87 GLU A N 1
ATOM 713 C CA . GLU A 1 87 ? -5.192 -11.310 -9.232 1.00 93.56 87 GLU A CA 1
ATOM 714 C C . GLU A 1 87 ? -5.959 -11.079 -10.549 1.00 93.56 87 GLU A C 1
ATOM 716 O O . GLU A 1 87 ? -5.378 -11.123 -11.635 1.00 93.56 87 GLU A O 1
ATOM 721 N N . GLY A 1 88 ? -7.254 -10.755 -10.470 1.00 90.75 88 GLY A N 1
ATOM 722 C CA . GLY A 1 88 ? -8.061 -10.432 -11.651 1.00 90.75 88 GLY A CA 1
ATOM 723 C C . GLY A 1 88 ? -7.577 -9.182 -12.400 1.00 90.75 88 GLY A C 1
ATOM 724 O O . GLY A 1 88 ? -7.611 -9.147 -13.632 1.00 90.75 88 GLY A O 1
ATOM 725 N N . VAL A 1 89 ? -7.079 -8.174 -11.675 1.00 92.38 89 VAL A N 1
ATOM 726 C CA . VAL A 1 89 ? -6.490 -6.957 -12.259 1.00 92.38 89 VAL A CA 1
ATOM 727 C C . VAL A 1 89 ? -5.149 -7.284 -12.906 1.00 92.38 89 VAL A C 1
ATOM 729 O O . VAL A 1 89 ? -4.911 -6.851 -14.035 1.00 92.38 89 VAL A O 1
ATOM 732 N N . PHE A 1 90 ? -4.316 -8.093 -12.246 1.00 92.94 90 PHE A N 1
ATOM 733 C CA . PHE A 1 90 ? -3.036 -8.541 -12.791 1.00 92.94 90 PHE A CA 1
ATOM 734 C C . PHE A 1 90 ? -3.227 -9.304 -14.106 1.00 92.94 90 PHE A C 1
ATOM 736 O O . PHE A 1 90 ? -2.656 -8.928 -15.124 1.00 92.94 90 PHE A O 1
ATOM 743 N N . LYS A 1 91 ? -4.094 -10.326 -14.119 1.00 92.69 91 LYS A N 1
ATOM 744 C CA . LYS A 1 91 ? -4.357 -11.152 -15.310 1.00 92.69 91 LYS A CA 1
ATOM 745 C C . LYS A 1 91 ? -4.880 -10.321 -16.483 1.00 92.69 91 LYS A C 1
ATOM 747 O O . LYS A 1 91 ? -4.424 -10.505 -17.606 1.00 92.69 91 LYS A O 1
ATOM 752 N N . LYS A 1 92 ? -5.798 -9.383 -16.229 1.00 94.19 92 LYS A N 1
ATOM 753 C CA . LYS A 1 92 ? -6.384 -8.530 -17.275 1.00 94.19 92 LYS A CA 1
ATOM 754 C C . LYS A 1 92 ? -5.397 -7.510 -17.853 1.00 94.19 92 LYS A C 1
ATOM 756 O O . LYS A 1 92 ? -5.516 -7.158 -19.021 1.00 94.19 92 LYS A O 1
ATOM 761 N N . ASN A 1 93 ? -4.454 -7.021 -17.047 1.00 94.50 93 ASN A N 1
ATOM 762 C CA . ASN A 1 93 ? -3.535 -5.943 -17.428 1.00 94.50 93 ASN A CA 1
ATOM 763 C C . ASN A 1 93 ? -2.075 -6.406 -17.513 1.00 94.50 93 ASN A C 1
ATOM 765 O O . ASN A 1 93 ? -1.171 -5.569 -17.476 1.00 94.50 93 ASN A O 1
ATOM 769 N N . ARG A 1 94 ? -1.840 -7.719 -17.630 1.00 93.31 94 ARG A N 1
ATOM 770 C CA . ARG A 1 94 ? -0.511 -8.335 -17.543 1.00 93.31 94 ARG A CA 1
ATOM 771 C C . ARG A 1 94 ? 0.501 -7.651 -18.455 1.00 93.31 94 ARG A C 1
ATOM 773 O O . ARG A 1 94 ? 1.533 -7.199 -17.978 1.00 93.31 94 ARG A O 1
ATOM 780 N N . ASP A 1 95 ? 0.157 -7.460 -19.725 1.00 94.62 95 ASP A N 1
ATOM 781 C CA . ASP A 1 95 ? 1.048 -6.816 -20.695 1.00 94.62 95 ASP A CA 1
ATOM 782 C C . ASP A 1 95 ? 1.393 -5.370 -20.311 1.00 94.62 95 ASP A C 1
ATOM 784 O O . ASP A 1 95 ? 2.497 -4.891 -20.552 1.00 94.62 95 ASP A O 1
ATOM 788 N N . GLY A 1 96 ? 0.444 -4.638 -19.719 1.00 93.69 96 GLY A N 1
ATOM 789 C CA . GLY A 1 96 ? 0.671 -3.273 -19.245 1.00 93.69 96 GLY A CA 1
ATOM 790 C C . GLY A 1 96 ? 1.617 -3.228 -18.049 1.00 93.69 96 GLY A C 1
ATOM 791 O O . GLY A 1 96 ? 2.491 -2.362 -17.991 1.00 93.69 96 GLY A O 1
ATOM 792 N N . ILE A 1 97 ? 1.456 -4.174 -17.127 1.00 93.81 97 ILE A N 1
ATOM 793 C CA . ILE A 1 97 ? 2.280 -4.315 -15.925 1.00 93.81 97 ILE A CA 1
ATOM 794 C C . ILE A 1 97 ? 3.710 -4.726 -16.299 1.00 93.81 97 ILE A C 1
ATOM 796 O O . ILE A 1 97 ? 4.661 -4.091 -15.840 1.00 93.81 97 ILE A O 1
ATOM 800 N N . GLU A 1 98 ? 3.872 -5.701 -17.197 1.00 94.31 98 GLU A N 1
ATOM 801 C CA . GLU A 1 98 ? 5.189 -6.131 -17.686 1.00 94.31 98 GLU A CA 1
ATOM 802 C C . GLU A 1 98 ? 5.909 -5.005 -18.438 1.00 94.31 98 GLU A C 1
ATOM 804 O O . GLU A 1 98 ? 7.069 -4.721 -18.152 1.00 94.31 98 GLU A O 1
ATOM 809 N N . ARG A 1 99 ? 5.210 -4.243 -19.293 1.00 94.94 99 ARG A N 1
ATOM 810 C CA . ARG A 1 99 ? 5.797 -3.047 -19.929 1.00 94.94 99 ARG A CA 1
ATOM 811 C C . ARG A 1 99 ? 6.270 -2.005 -18.914 1.00 94.94 99 ARG A C 1
ATOM 813 O O . ARG A 1 99 ? 7.310 -1.376 -19.105 1.00 94.94 99 ARG A O 1
ATOM 820 N N . CYS A 1 100 ? 5.522 -1.790 -17.828 1.00 93.81 100 CYS A N 1
ATOM 821 C CA . CYS A 1 100 ? 5.966 -0.882 -16.766 1.00 93.81 100 CYS A CA 1
ATOM 822 C C . CYS A 1 100 ? 7.245 -1.409 -16.104 1.00 93.81 100 CYS A C 1
ATOM 824 O O . CYS A 1 100 ? 8.184 -0.637 -15.900 1.00 93.81 100 CYS A O 1
ATOM 826 N N . LYS A 1 101 ? 7.313 -2.717 -15.831 1.00 93.50 101 LYS A N 1
ATOM 827 C CA . LYS A 1 101 ? 8.512 -3.379 -15.304 1.00 93.50 101 LYS A CA 1
ATOM 828 C C . LYS A 1 101 ? 9.709 -3.240 -16.249 1.00 93.50 101 LYS A C 1
ATOM 830 O O . LYS A 1 101 ? 10.800 -2.918 -15.780 1.00 93.50 101 LYS A O 1
ATOM 835 N N . GLU A 1 102 ? 9.527 -3.422 -17.552 1.00 94.56 102 GLU A N 1
ATOM 836 C CA . GLU A 1 102 ? 10.583 -3.228 -18.557 1.00 94.56 102 GLU A CA 1
ATOM 837 C C . GLU A 1 102 ? 11.136 -1.797 -18.521 1.00 94.56 102 GLU A C 1
ATOM 839 O O . GLU A 1 102 ? 12.344 -1.601 -18.386 1.00 94.56 102 GLU A O 1
ATOM 844 N N . ILE A 1 103 ? 10.254 -0.790 -18.536 1.00 93.25 103 ILE A N 1
ATOM 845 C CA . ILE A 1 103 ? 10.636 0.630 -18.474 1.00 93.25 103 ILE A CA 1
ATOM 846 C C . ILE A 1 103 ? 11.402 0.950 -17.184 1.00 93.25 103 ILE A C 1
ATOM 848 O O . ILE A 1 103 ? 12.408 1.661 -17.213 1.00 93.25 103 ILE A O 1
ATOM 852 N N . ILE A 1 104 ? 10.947 0.435 -16.038 1.00 92.12 104 ILE A N 1
ATOM 853 C CA . ILE A 1 104 ? 11.602 0.660 -14.740 1.00 92.12 104 ILE A CA 1
ATOM 854 C C . ILE A 1 104 ? 13.024 0.080 -14.742 1.00 92.12 104 ILE A C 1
ATOM 856 O O . ILE A 1 104 ? 13.950 0.714 -14.218 1.00 92.12 104 ILE A O 1
ATOM 860 N N . ASN A 1 105 ? 13.214 -1.077 -15.376 1.00 91.94 105 ASN A N 1
ATOM 861 C CA . ASN A 1 105 ? 14.493 -1.784 -15.448 1.00 91.94 105 ASN A CA 1
ATOM 862 C C . ASN A 1 105 ? 15.422 -1.337 -16.573 1.00 91.94 105 ASN A C 1
ATOM 864 O O . ASN A 1 105 ? 16.580 -1.756 -16.610 1.00 91.94 105 ASN A O 1
ATOM 868 N N . GLU A 1 106 ? 14.955 -0.473 -17.469 1.00 92.44 106 GLU A N 1
ATOM 869 C CA . GLU A 1 106 ? 15.765 0.007 -18.577 1.00 92.44 106 GLU A CA 1
ATOM 870 C C . GLU A 1 106 ? 17.059 0.658 -18.076 1.00 92.44 106 GLU A C 1
ATOM 872 O O . GLU A 1 106 ? 17.074 1.418 -17.100 1.00 92.44 106 GLU A O 1
ATOM 877 N N . LYS A 1 107 ? 18.178 0.344 -18.725 1.00 89.44 107 LYS A N 1
ATOM 878 C CA . LYS A 1 107 ? 19.479 0.894 -18.350 1.00 89.44 107 LYS A CA 1
ATOM 879 C C . LYS A 1 107 ? 19.665 2.255 -19.003 1.00 89.44 107 LYS A C 1
ATOM 881 O O . LYS A 1 107 ? 19.309 2.454 -20.157 1.00 89.44 107 LYS A O 1
ATOM 886 N N . ARG A 1 108 ? 20.263 3.184 -18.259 1.00 87.19 108 ARG A N 1
ATOM 887 C CA . ARG A 1 108 ? 20.674 4.477 -18.809 1.00 87.19 108 ARG A CA 1
ATOM 888 C C . ARG A 1 108 ? 21.733 4.247 -19.892 1.00 87.19 108 ARG A C 1
ATOM 890 O O . ARG A 1 108 ? 22.701 3.526 -19.646 1.00 87.19 108 ARG A O 1
ATOM 897 N N . ASN A 1 109 ? 21.579 4.902 -21.039 1.00 87.12 109 ASN A N 1
ATOM 898 C CA . ASN A 1 109 ? 22.630 4.972 -22.048 1.00 87.12 109 ASN A CA 1
ATOM 899 C C . ASN A 1 109 ? 23.673 6.041 -21.646 1.00 87.12 109 ASN A C 1
ATOM 901 O O . ASN A 1 109 ? 23.329 7.098 -21.113 1.00 87.12 109 ASN A O 1
ATOM 905 N N . LYS A 1 110 ? 24.961 5.739 -21.838 1.00 82.56 110 LYS A N 1
ATOM 906 C CA . LYS A 1 110 ? 26.076 6.611 -21.439 1.00 82.56 110 LYS A CA 1
ATOM 907 C C . LYS A 1 110 ? 26.154 7.884 -22.283 1.00 82.56 110 LYS A C 1
ATOM 909 O O . LYS A 1 110 ? 26.580 8.902 -21.750 1.00 82.56 110 LYS A O 1
ATOM 914 N N . ASP A 1 111 ? 25.658 7.836 -23.516 1.00 88.19 111 ASP A N 1
ATOM 915 C CA . ASP A 1 111 ? 25.753 8.934 -24.486 1.00 88.19 111 ASP A CA 1
ATOM 916 C C . ASP A 1 111 ? 24.531 9.874 -24.470 1.00 88.19 111 ASP A C 1
ATOM 918 O O . ASP A 1 111 ? 24.366 10.701 -25.360 1.00 88.19 111 ASP A O 1
ATOM 922 N N . MET A 1 112 ? 23.650 9.748 -23.468 1.00 88.12 112 MET A N 1
ATOM 923 C CA . MET A 1 112 ? 22.448 10.585 -23.354 1.00 88.12 112 MET A CA 1
ATOM 924 C C . MET A 1 112 ? 22.800 12.024 -22.981 1.00 88.12 112 MET A C 1
ATOM 926 O O . MET A 1 112 ? 23.535 12.265 -22.020 1.00 88.12 112 MET A O 1
ATOM 930 N N . THR A 1 113 ? 22.181 12.970 -23.679 1.00 91.44 113 THR A N 1
ATOM 931 C CA . THR A 1 113 ? 22.185 14.396 -23.338 1.00 91.44 113 THR A CA 1
ATOM 932 C C . THR A 1 113 ? 21.432 14.664 -22.030 1.00 91.44 113 THR A C 1
ATOM 934 O O . THR A 1 113 ? 20.629 13.848 -21.572 1.00 91.44 113 THR A O 1
ATOM 937 N N . GLU A 1 114 ? 21.639 15.834 -21.419 1.00 89.88 114 GLU A N 1
ATOM 938 C CA . GLU A 1 114 ? 20.943 16.217 -20.177 1.00 89.88 114 GLU A CA 1
ATOM 939 C C . GLU A 1 114 ? 19.416 16.159 -20.300 1.00 89.88 114 GLU A C 1
ATOM 941 O O . GLU A 1 114 ? 18.739 15.650 -19.405 1.00 89.88 114 GLU A O 1
ATOM 946 N N . LYS A 1 115 ? 18.874 16.605 -21.439 1.00 91.81 115 LYS A N 1
ATOM 947 C CA . LYS A 1 115 ? 17.433 16.574 -21.703 1.00 91.81 115 LYS A CA 1
ATOM 948 C C . LYS A 1 115 ? 16.898 15.142 -21.781 1.00 91.81 115 LYS A C 1
ATOM 950 O O . LYS A 1 115 ? 15.873 14.835 -21.181 1.00 91.81 115 LYS A O 1
ATOM 955 N N . GLU A 1 11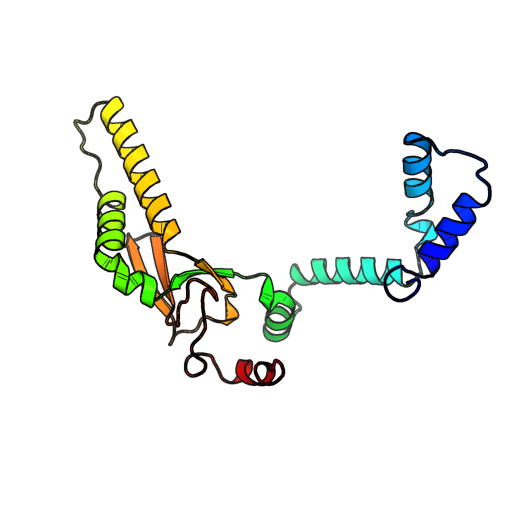6 ? 17.619 14.249 -22.455 1.00 90.81 116 GLU A N 1
ATOM 956 C CA . GLU A 1 116 ? 17.237 12.836 -22.557 1.00 90.81 116 GLU A CA 1
ATOM 957 C C . GLU A 1 116 ? 17.324 12.119 -21.206 1.00 90.81 116 GLU A C 1
ATOM 959 O O . GLU A 1 116 ? 16.512 11.239 -20.919 1.00 90.81 116 GLU A O 1
ATOM 964 N N . ILE A 1 117 ? 18.282 12.491 -20.351 1.00 90.19 117 ILE A N 1
ATOM 965 C CA . ILE A 1 117 ? 18.382 11.968 -18.982 1.00 90.19 117 ILE A CA 1
ATOM 966 C C . ILE A 1 117 ? 17.159 12.380 -18.160 1.00 90.19 117 ILE A C 1
ATOM 968 O O . ILE A 1 117 ? 16.630 11.560 -17.403 1.00 90.19 117 ILE A O 1
ATOM 972 N N . GLU A 1 118 ? 16.712 13.628 -18.289 1.00 92.44 118 GLU A N 1
ATOM 973 C CA . GLU A 1 118 ? 15.527 14.109 -17.582 1.00 92.44 118 GLU A CA 1
ATOM 974 C C . GLU A 1 118 ? 14.264 13.387 -18.067 1.00 92.44 118 GLU A C 1
ATOM 976 O O . GLU A 1 118 ? 13.541 12.793 -17.263 1.00 92.44 118 GLU A O 1
ATOM 981 N N . ASP A 1 119 ? 14.069 13.294 -19.384 1.00 92.81 119 ASP A N 1
ATOM 982 C CA . ASP A 1 119 ? 12.956 12.545 -19.977 1.00 92.81 119 ASP A CA 1
ATOM 983 C C . ASP A 1 119 ? 12.972 11.063 -19.559 1.00 92.81 119 ASP A C 1
ATOM 985 O O . ASP A 1 119 ? 11.927 10.471 -19.264 1.00 92.81 119 ASP A O 1
ATOM 989 N N . PHE A 1 120 ? 14.157 10.456 -19.455 1.00 91.81 120 PHE A N 1
ATOM 990 C CA . PHE A 1 120 ? 14.336 9.088 -18.971 1.00 91.81 120 PHE A CA 1
ATOM 991 C C . PHE A 1 120 ? 13.879 8.914 -17.518 1.00 91.81 120 PHE A C 1
ATOM 993 O O . PHE A 1 120 ? 13.149 7.964 -17.210 1.00 91.81 120 PHE A O 1
ATOM 1000 N N . LYS A 1 121 ? 14.253 9.834 -16.618 1.00 92.19 121 LYS A N 1
ATOM 1001 C CA . LYS A 1 121 ? 13.792 9.817 -15.218 1.00 92.19 121 LYS A CA 1
ATOM 1002 C C . LYS A 1 121 ? 12.278 9.981 -15.136 1.00 92.19 121 LYS A C 1
ATOM 1004 O O . LYS A 1 121 ? 11.619 9.197 -14.450 1.00 92.19 121 LYS A O 1
ATOM 1009 N N . VAL A 1 122 ? 11.725 10.949 -15.869 1.00 94.50 122 VAL A N 1
ATOM 1010 C CA . VAL A 1 122 ? 10.282 11.218 -15.910 1.00 94.50 122 VAL A CA 1
ATOM 1011 C C . VAL A 1 122 ? 9.519 9.993 -16.407 1.00 94.50 122 VAL A C 1
ATOM 1013 O O . VAL A 1 122 ? 8.509 9.606 -15.818 1.00 94.50 122 VAL A O 1
ATOM 1016 N N . ARG A 1 123 ? 10.007 9.327 -17.457 1.00 94.94 123 ARG A N 1
ATOM 1017 C CA . ARG A 1 123 ? 9.385 8.112 -17.995 1.00 94.94 123 ARG A CA 1
ATOM 1018 C C . ARG A 1 123 ? 9.380 6.968 -16.982 1.00 94.94 123 ARG A C 1
ATOM 1020 O O . ARG A 1 123 ? 8.352 6.309 -16.828 1.00 94.94 123 ARG A O 1
ATOM 1027 N N . LYS A 1 124 ? 10.473 6.772 -16.240 1.00 93.69 124 LYS A N 1
ATOM 1028 C CA . LYS A 1 124 ? 10.524 5.789 -15.145 1.00 93.69 124 LYS A CA 1
ATOM 1029 C C . LYS A 1 124 ? 9.569 6.128 -14.005 1.00 93.69 124 LYS A C 1
ATOM 1031 O O . LYS A 1 124 ? 8.883 5.239 -13.508 1.00 93.69 124 LYS A O 1
ATOM 1036 N N . ALA A 1 125 ? 9.491 7.396 -13.607 1.00 92.62 125 ALA A N 1
ATOM 1037 C CA . ALA A 1 125 ? 8.549 7.846 -12.584 1.00 92.62 125 ALA A CA 1
ATOM 1038 C C . ALA A 1 125 ? 7.092 7.599 -13.014 1.00 92.62 125 ALA A C 1
ATOM 1040 O O . ALA A 1 125 ? 6.307 7.043 -12.249 1.00 92.62 125 ALA A O 1
ATOM 1041 N N . LYS A 1 126 ? 6.749 7.907 -14.271 1.00 94.88 126 LYS A N 1
ATOM 1042 C CA . LYS A 1 126 ? 5.424 7.626 -14.848 1.00 94.88 126 LYS A CA 1
ATOM 1043 C C . LYS A 1 126 ? 5.101 6.132 -14.885 1.00 94.88 126 LYS A C 1
ATOM 1045 O O . LYS A 1 126 ? 3.967 5.758 -14.605 1.00 94.88 126 LYS A O 1
ATOM 1050 N N . ALA A 1 127 ? 6.073 5.277 -15.212 1.00 93.19 127 ALA A N 1
ATOM 1051 C CA . ALA A 1 127 ? 5.880 3.827 -15.188 1.00 93.19 127 ALA A CA 1
ATOM 1052 C C . ALA A 1 127 ? 5.617 3.303 -13.768 1.00 93.19 127 ALA A C 1
ATOM 1054 O O . ALA A 1 127 ? 4.748 2.455 -13.592 1.00 93.19 127 ALA A O 1
ATOM 1055 N N . ARG A 1 128 ? 6.299 3.850 -12.751 1.00 92.81 128 ARG A N 1
ATOM 1056 C CA . ARG A 1 128 ? 6.014 3.531 -11.342 1.00 92.81 128 ARG A CA 1
ATOM 1057 C C . ARG A 1 128 ? 4.615 3.971 -10.920 1.00 92.81 128 ARG A C 1
ATOM 1059 O O . ARG A 1 128 ? 3.899 3.172 -10.330 1.00 92.81 128 ARG A O 1
ATOM 1066 N N . ALA A 1 129 ? 4.211 5.194 -11.265 1.00 92.88 129 ALA A N 1
ATOM 1067 C CA . ALA A 1 129 ? 2.865 5.687 -10.972 1.00 92.88 129 ALA A CA 1
ATOM 1068 C C . ALA A 1 129 ? 1.790 4.798 -11.621 1.00 92.88 129 ALA A C 1
ATOM 1070 O O . ALA A 1 129 ? 0.902 4.308 -10.934 1.00 92.88 129 ALA A O 1
ATOM 1071 N N . ARG A 1 130 ? 1.951 4.469 -12.912 1.00 94.31 130 ARG A N 1
ATOM 1072 C CA . ARG A 1 130 ? 1.054 3.535 -13.613 1.00 94.31 130 ARG A CA 1
ATOM 1073 C C . ARG A 1 130 ? 1.010 2.154 -12.979 1.00 94.31 130 ARG A C 1
ATOM 1075 O O . ARG A 1 130 ? -0.033 1.517 -12.992 1.00 94.31 130 ARG A O 1
ATOM 1082 N N . LEU A 1 131 ? 2.135 1.661 -12.464 1.00 92.88 131 LEU A N 1
ATOM 1083 C CA . LEU A 1 131 ? 2.165 0.374 -11.782 1.00 92.88 131 LEU A CA 1
ATOM 1084 C C . LEU A 1 131 ? 1.342 0.417 -10.485 1.00 92.88 131 LEU A C 1
ATOM 1086 O O . LEU A 1 131 ? 0.618 -0.533 -10.201 1.00 92.88 131 LEU A O 1
ATOM 1090 N N . MET A 1 132 ? 1.406 1.529 -9.743 1.00 91.81 132 MET A N 1
ATOM 1091 C CA . MET A 1 132 ? 0.603 1.746 -8.535 1.00 91.81 132 MET A CA 1
ATOM 1092 C C . MET A 1 132 ? -0.901 1.845 -8.821 1.00 91.81 132 MET A C 1
ATOM 1094 O O . MET A 1 132 ? -1.682 1.396 -7.987 1.00 91.81 132 MET A O 1
ATOM 1098 N N . ASP A 1 133 ? -1.316 2.318 -10.001 1.00 93.75 133 ASP A N 1
ATOM 1099 C CA . ASP A 1 133 ? -2.736 2.370 -10.400 1.00 93.75 133 ASP A CA 1
ATOM 1100 C C . ASP A 1 133 ? -3.404 0.979 -10.452 1.00 93.75 133 ASP A C 1
ATOM 1102 O O . ASP A 1 133 ? -4.625 0.862 -10.352 1.00 93.75 133 ASP A O 1
ATOM 1106 N N . TYR A 1 134 ? -2.617 -0.095 -10.595 1.00 92.75 134 TYR A N 1
ATOM 1107 C CA . TYR A 1 134 ? -3.113 -1.477 -10.546 1.00 92.75 134 TYR A CA 1
ATOM 110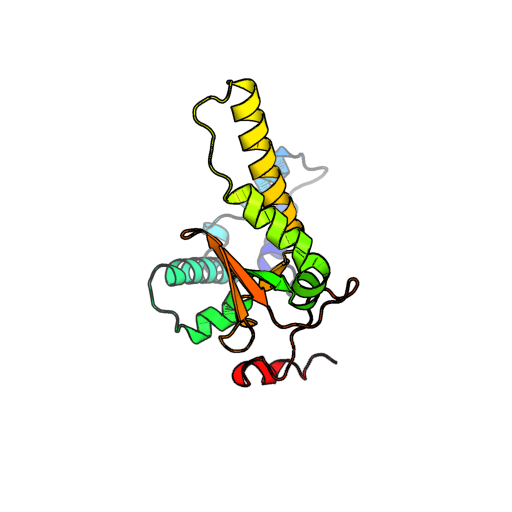8 C C . TYR A 1 134 ? -3.142 -2.065 -9.132 1.00 92.75 134 TYR A C 1
ATOM 1110 O O . TYR A 1 134 ? -3.579 -3.204 -8.950 1.00 92.75 134 TYR A O 1
ATOM 1118 N N . THR A 1 135 ? -2.648 -1.326 -8.142 1.00 91.69 135 THR A N 1
ATOM 1119 C CA . THR A 1 135 ? -2.525 -1.799 -6.766 1.00 91.69 135 THR A CA 1
ATOM 1120 C C . THR A 1 135 ? -3.654 -1.287 -5.885 1.00 91.69 135 THR A C 1
ATOM 1122 O O . THR A 1 135 ? -4.322 -0.299 -6.176 1.00 91.69 135 THR A O 1
ATOM 1125 N N . VAL A 1 136 ? -3.862 -1.974 -4.772 1.00 91.56 136 VAL A N 1
ATOM 1126 C CA . VAL A 1 136 ? -4.787 -1.586 -3.718 1.00 91.56 136 VAL A CA 1
ATOM 1127 C C . VAL A 1 136 ? -4.166 -1.928 -2.374 1.00 91.56 136 VAL A C 1
ATOM 1129 O O . VAL A 1 136 ? -3.455 -2.925 -2.236 1.00 91.56 136 VAL A O 1
ATOM 1132 N N . SER A 1 137 ? -4.421 -1.080 -1.384 1.00 88.81 137 SER A N 1
ATOM 1133 C CA . SER A 1 137 ? -4.021 -1.348 -0.010 1.00 88.81 137 SER A CA 1
ATOM 1134 C C . SER A 1 137 ? -5.067 -2.234 0.656 1.00 88.81 137 SER A C 1
ATOM 1136 O O . SER A 1 137 ? -6.252 -1.895 0.662 1.00 88.81 137 SER A O 1
ATOM 1138 N N . ILE A 1 138 ? -4.640 -3.376 1.189 1.00 85.50 138 ILE A N 1
ATOM 1139 C CA . ILE A 1 138 ? -5.503 -4.289 1.941 1.00 85.50 138 ILE A CA 1
ATOM 1140 C C . ILE A 1 138 ? -4.962 -4.487 3.354 1.00 85.50 138 ILE A C 1
ATOM 1142 O O . ILE A 1 138 ? -3.751 -4.403 3.565 1.00 85.50 138 ILE A O 1
ATOM 1146 N N . PRO A 1 139 ? -5.823 -4.785 4.335 1.00 81.31 139 PRO A N 1
ATOM 1147 C CA . PRO A 1 139 ? -5.356 -5.181 5.652 1.00 81.31 139 PRO A CA 1
ATOM 1148 C C . PRO A 1 139 ? -4.443 -6.411 5.589 1.00 81.31 139 PRO A C 1
ATOM 1150 O O . PRO A 1 139 ? -4.762 -7.407 4.940 1.00 81.31 139 PRO A O 1
ATOM 1153 N N . TYR A 1 140 ? -3.314 -6.355 6.295 1.00 78.69 140 TYR A N 1
ATOM 1154 C CA . TYR A 1 140 ? -2.278 -7.389 6.253 1.00 78.69 140 TYR A CA 1
ATOM 1155 C C . TYR A 1 140 ? -2.779 -8.766 6.714 1.00 78.69 140 TYR A C 1
ATOM 1157 O O . TYR A 1 140 ? -2.315 -9.782 6.210 1.00 78.69 140 TYR A O 1
ATOM 1165 N N . TYR A 1 141 ? -3.744 -8.820 7.637 1.00 74.25 141 TYR A N 1
ATOM 1166 C CA . TYR A 1 141 ? -4.287 -10.085 8.150 1.00 74.25 141 TYR A CA 1
ATOM 1167 C C . TYR A 1 141 ? -4.995 -10.931 7.078 1.00 74.25 141 TYR A C 1
ATOM 1169 O O . TYR A 1 141 ? -5.081 -12.143 7.215 1.00 74.25 141 TYR A O 1
ATOM 1177 N N . LEU A 1 142 ? -5.451 -10.321 5.976 1.00 78.12 142 LEU A N 1
ATOM 1178 C CA . LEU A 1 142 ? -6.074 -11.054 4.868 1.00 78.12 142 LEU A CA 1
ATOM 1179 C C . LEU A 1 142 ? -5.071 -11.902 4.077 1.00 78.12 142 LEU A C 1
ATOM 1181 O O . LEU A 1 142 ? -5.472 -12.735 3.264 1.00 78.12 142 LEU A O 1
ATOM 1185 N N . VAL A 1 143 ? -3.775 -11.670 4.275 1.00 80.50 143 VAL A N 1
ATOM 1186 C CA . VAL A 1 143 ? -2.699 -12.239 3.475 1.00 80.50 143 VAL A CA 1
ATOM 1187 C C . VAL A 1 143 ? -2.059 -13.430 4.181 1.00 80.50 143 VAL A C 1
ATOM 1189 O O . VAL A 1 143 ? -1.638 -13.347 5.332 1.00 80.50 143 VAL A O 1
ATOM 1192 N N . ASN A 1 144 ? -1.895 -14.527 3.447 1.00 79.62 144 ASN A N 1
ATOM 1193 C CA . ASN A 1 144 ? -1.137 -15.699 3.867 1.00 79.62 144 ASN A CA 1
ATOM 1194 C C . ASN A 1 144 ? -0.374 -16.306 2.680 1.00 79.62 144 ASN A C 1
ATOM 1196 O O . ASN A 1 144 ? -0.507 -15.876 1.536 1.00 79.62 144 ASN A O 1
ATOM 1200 N N . ARG A 1 145 ? 0.428 -17.342 2.946 1.00 76.19 145 ARG A N 1
ATOM 1201 C CA . ARG A 1 145 ? 1.279 -17.991 1.931 1.00 76.19 145 ARG A CA 1
ATOM 1202 C C . ARG A 1 145 ? 0.499 -18.631 0.775 1.00 76.19 145 ARG A C 1
ATOM 1204 O O . ARG A 1 145 ? 1.073 -18.833 -0.287 1.00 76.19 145 ARG A O 1
ATOM 1211 N N . ASN A 1 146 ? -0.780 -18.951 0.963 1.00 78.69 146 ASN A N 1
ATOM 1212 C CA . ASN A 1 146 ? -1.599 -19.632 -0.042 1.00 78.69 146 ASN A CA 1
ATOM 1213 C C . ASN A 1 146 ? -2.265 -18.642 -1.010 1.00 78.69 146 ASN A C 1
ATOM 1215 O O . ASN A 1 146 ? -2.527 -18.978 -2.174 1.00 78.69 146 ASN A O 1
ATOM 1219 N N . ASN A 1 147 ? -2.527 -17.419 -0.538 1.00 84.75 147 ASN A N 1
ATOM 1220 C CA . ASN A 1 147 ? -3.273 -16.397 -1.266 1.00 84.75 147 ASN A CA 1
ATOM 1221 C C . ASN A 1 147 ? -2.419 -15.231 -1.790 1.00 84.75 147 ASN A C 1
ATOM 1223 O O . ASN A 1 147 ? -2.961 -14.344 -2.450 1.00 84.75 147 ASN A O 1
ATOM 1227 N N . ILE A 1 148 ? -1.103 -15.261 -1.566 1.00 87.19 148 ILE A N 1
ATOM 1228 C CA . ILE A 1 148 ? -0.155 -14.273 -2.085 1.00 87.19 148 ILE A CA 1
ATOM 1229 C C . ILE A 1 148 ? 0.860 -14.904 -3.033 1.00 87.19 148 ILE A C 1
ATOM 1231 O O . ILE A 1 148 ? 1.342 -16.013 -2.812 1.00 87.19 148 ILE A O 1
ATOM 1235 N N . GLU A 1 149 ? 1.200 -14.176 -4.086 1.00 89.19 149 GLU A N 1
ATOM 1236 C CA . GLU A 1 149 ? 2.258 -14.521 -5.030 1.00 89.19 149 GLU A CA 1
ATOM 1237 C C . GLU A 1 149 ? 3.169 -13.308 -5.232 1.00 89.19 149 GLU A C 1
ATOM 1239 O O . GLU A 1 149 ? 2.705 -12.170 -5.239 1.00 89.19 149 GLU A O 1
ATOM 1244 N N . THR A 1 150 ? 4.472 -13.527 -5.380 1.00 88.38 150 THR A N 1
ATOM 1245 C CA . THR A 1 150 ? 5.436 -12.436 -5.552 1.00 88.38 150 THR A CA 1
ATOM 1246 C C . THR A 1 150 ? 5.646 -12.118 -7.028 1.00 88.38 150 THR A C 1
ATOM 1248 O O . THR A 1 150 ? 5.992 -12.984 -7.826 1.00 88.38 150 THR A O 1
ATOM 1251 N N . PHE A 1 151 ? 5.505 -10.843 -7.373 1.00 88.50 151 PHE A N 1
ATOM 1252 C CA . PHE A 1 151 ? 5.883 -10.264 -8.652 1.00 88.50 151 PHE A CA 1
ATOM 1253 C C . PHE A 1 151 ? 7.153 -9.429 -8.475 1.00 88.50 151 PHE A C 1
ATOM 1255 O O . PHE A 1 151 ? 7.120 -8.304 -7.972 1.00 88.50 151 PHE A O 1
ATOM 1262 N N . GLU A 1 152 ? 8.295 -9.979 -8.878 1.00 88.19 152 GLU A N 1
ATOM 1263 C CA . GLU A 1 152 ? 9.563 -9.252 -8.834 1.00 88.19 152 GLU A CA 1
ATOM 1264 C C . GLU A 1 152 ? 9.597 -8.182 -9.930 1.00 88.19 152 GLU A C 1
ATOM 1266 O O . GLU A 1 152 ? 9.494 -8.496 -11.120 1.00 88.19 152 GLU A O 1
ATOM 1271 N N . ILE A 1 153 ? 9.773 -6.918 -9.541 1.00 86.69 153 ILE A N 1
ATOM 1272 C CA . ILE A 1 153 ? 10.065 -5.837 -10.485 1.00 86.69 153 ILE A CA 1
ATOM 1273 C C . ILE A 1 153 ? 11.558 -5.883 -10.799 1.00 86.69 153 ILE A C 1
ATOM 1275 O O . ILE A 1 153 ? 11.934 -5.923 -11.967 1.00 86.69 153 ILE A O 1
ATOM 1279 N N . ASN A 1 154 ? 12.399 -5.898 -9.763 1.00 84.38 154 ASN A N 1
ATOM 1280 C CA . ASN A 1 154 ? 13.850 -6.030 -9.850 1.00 84.38 154 ASN A CA 1
ATOM 1281 C C . ASN A 1 154 ? 14.416 -6.617 -8.548 1.00 84.38 154 ASN A C 1
ATOM 1283 O O . ASN A 1 154 ? 13.689 -6.778 -7.574 1.00 84.38 154 ASN A O 1
ATOM 1287 N N . LYS A 1 155 ? 15.737 -6.822 -8.496 1.00 81.25 155 LYS A N 1
ATOM 1288 C CA . LYS A 1 155 ? 16.443 -7.389 -7.332 1.00 81.25 155 LYS A CA 1
ATOM 1289 C C . LYS A 1 155 ? 16.228 -6.672 -5.984 1.00 81.25 155 LYS A C 1
ATOM 1291 O O . LYS A 1 155 ? 16.653 -7.198 -4.961 1.00 81.25 155 LYS A O 1
ATOM 1296 N N . TYR A 1 156 ? 15.653 -5.468 -5.974 1.00 83.69 156 TYR A N 1
ATOM 1297 C CA . TYR A 1 156 ? 15.393 -4.666 -4.773 1.00 83.69 156 TYR A CA 1
ATOM 1298 C C . TYR A 1 156 ? 13.913 -4.310 -4.576 1.00 83.69 156 TYR A C 1
ATOM 1300 O O . TYR A 1 156 ? 13.548 -3.823 -3.510 1.00 83.69 156 TYR A O 1
ATOM 1308 N N . GLU A 1 157 ? 13.065 -4.517 -5.584 1.00 82.56 157 GLU A N 1
ATOM 1309 C CA . GLU A 1 157 ? 11.663 -4.103 -5.584 1.00 82.56 157 GLU A CA 1
ATOM 1310 C C . GLU A 1 157 ? 10.776 -5.296 -5.961 1.00 82.56 157 GLU A C 1
ATOM 1312 O O . GLU A 1 157 ? 10.866 -5.846 -7.064 1.00 82.56 157 GLU A O 1
ATOM 1317 N N . ILE A 1 158 ? 9.873 -5.658 -5.051 1.00 87.94 158 ILE A N 1
ATOM 1318 C CA . ILE A 1 158 ? 8.857 -6.690 -5.260 1.00 87.94 158 ILE A CA 1
ATOM 1319 C C . ILE A 1 158 ? 7.465 -6.100 -5.041 1.00 87.94 158 ILE A C 1
ATOM 1321 O O . ILE A 1 158 ? 7.270 -5.224 -4.198 1.00 87.94 158 ILE A O 1
ATOM 1325 N N . LEU A 1 159 ? 6.490 -6.608 -5.784 1.00 88.75 159 LEU A N 1
ATOM 1326 C CA . LEU A 1 159 ? 5.071 -6.419 -5.514 1.00 88.75 159 LEU A CA 1
ATOM 1327 C C . LEU A 1 159 ? 4.423 -7.765 -5.239 1.00 88.75 159 LEU A C 1
ATOM 1329 O O . LEU A 1 159 ? 4.948 -8.814 -5.600 1.00 88.75 159 LEU A O 1
ATOM 1333 N N . ASN A 1 160 ? 3.263 -7.726 -4.603 1.00 90.19 160 ASN A N 1
ATOM 1334 C CA . ASN A 1 160 ? 2.523 -8.923 -4.254 1.00 90.19 160 ASN A CA 1
ATOM 1335 C C . ASN A 1 160 ? 1.208 -8.979 -5.023 1.00 90.19 160 ASN A C 1
ATOM 1337 O O . ASN A 1 160 ? 0.467 -8.000 -5.067 1.00 90.19 160 ASN A O 1
ATOM 1341 N N . ILE A 1 161 ? 0.912 -10.132 -5.607 1.00 91.81 161 ILE A N 1
ATOM 1342 C CA . ILE A 1 161 ? -0.357 -10.445 -6.250 1.00 91.81 161 ILE A CA 1
ATOM 1343 C C . ILE A 1 161 ? -1.222 -11.165 -5.221 1.00 91.81 161 ILE A C 1
ATOM 1345 O O . ILE A 1 161 ? -0.814 -12.179 -4.658 1.00 91.81 161 ILE A O 1
ATOM 1349 N N . PHE A 1 162 ? -2.418 -10.641 -4.973 1.00 92.94 162 PHE A N 1
ATOM 1350 C CA . PHE A 1 162 ? -3.355 -11.201 -4.006 1.00 92.94 162 PHE A CA 1
ATOM 1351 C C . PHE A 1 162 ? -4.490 -11.942 -4.715 1.00 92.94 162 PHE A C 1
ATOM 1353 O O . PHE A 1 162 ? -5.242 -11.353 -5.501 1.00 92.94 162 PHE A O 1
ATOM 1360 N N . LYS A 1 163 ? -4.633 -13.238 -4.421 1.00 89.81 163 LYS A N 1
ATOM 1361 C CA . LYS A 1 163 ? -5.688 -14.110 -4.951 1.00 89.81 163 LYS A CA 1
ATOM 1362 C C . LYS A 1 163 ? -7.028 -13.736 -4.330 1.00 89.81 163 LYS A C 1
ATOM 1364 O O . LYS A 1 163 ? -7.337 -14.085 -3.194 1.00 89.81 163 LYS A O 1
ATOM 1369 N N . CYS A 1 164 ? -7.834 -13.013 -5.094 1.00 88.62 164 CYS A N 1
ATOM 1370 C CA . CYS A 1 164 ? -9.123 -12.504 -4.653 1.00 88.62 164 CYS A CA 1
ATOM 1371 C C . CYS A 1 164 ? -10.087 -12.342 -5.826 1.00 88.62 164 CYS A C 1
ATOM 1373 O O . CYS A 1 164 ? -9.686 -12.300 -6.993 1.00 88.62 164 CYS A O 1
ATOM 1375 N N . LYS A 1 165 ? -11.373 -12.195 -5.505 1.00 85.88 165 LYS A N 1
ATOM 1376 C CA . LYS A 1 165 ? -12.348 -11.651 -6.450 1.00 85.88 165 LYS A CA 1
ATOM 1377 C C . LYS A 1 165 ? -12.252 -10.129 -6.395 1.00 85.88 165 LYS A C 1
ATOM 1379 O O . LYS A 1 165 ? -12.086 -9.553 -5.325 1.00 85.88 165 LYS A O 1
ATOM 1384 N N . TYR A 1 166 ? -12.364 -9.476 -7.544 1.00 79.50 166 TYR A N 1
ATOM 1385 C CA . TYR A 1 166 ? -12.318 -8.020 -7.628 1.0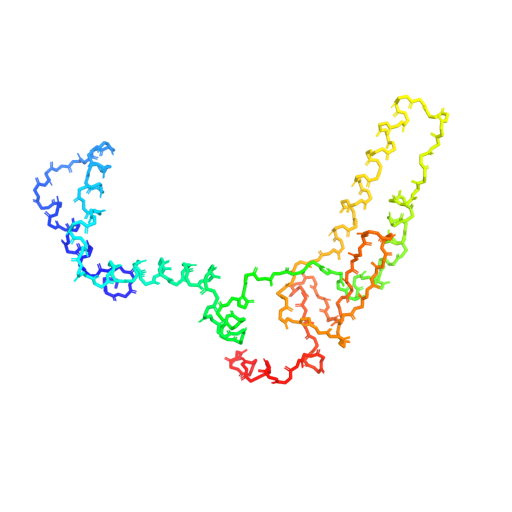0 79.50 166 TYR A CA 1
ATOM 1386 C C . TYR A 1 166 ? -13.544 -7.509 -8.380 1.00 79.50 166 TYR A C 1
ATOM 1388 O O . TYR A 1 166 ? -13.807 -7.940 -9.503 1.00 79.50 166 TYR A O 1
ATOM 1396 N N . SER A 1 167 ? -14.288 -6.595 -7.761 1.00 80.00 167 SER A N 1
ATOM 1397 C CA . SER A 1 167 ? -15.404 -5.878 -8.382 1.00 80.00 167 SER A CA 1
ATOM 1398 C C . SER A 1 167 ? -15.144 -4.380 -8.310 1.00 80.00 167 SER A C 1
ATOM 1400 O O . SER A 1 167 ? -14.632 -3.888 -7.312 1.00 80.00 167 SER A O 1
ATOM 1402 N N . LYS A 1 168 ? -15.545 -3.634 -9.343 1.00 75.12 168 LYS A N 1
ATOM 1403 C CA . LYS A 1 168 ? -15.445 -2.167 -9.322 1.00 75.12 168 LYS A CA 1
ATOM 1404 C C . LYS A 1 168 ? -16.296 -1.533 -8.218 1.00 75.12 168 LYS A C 1
ATOM 1406 O O . LYS A 1 168 ? -15.922 -0.492 -7.703 1.00 75.12 168 LYS A O 1
ATOM 1411 N N . GLU A 1 169 ? -17.417 -2.157 -7.862 1.00 79.50 169 GLU A N 1
ATOM 1412 C CA . GLU A 1 169 ? -18.360 -1.628 -6.867 1.00 79.50 169 GLU A CA 1
ATOM 1413 C C . GLU A 1 169 ? -17.963 -1.993 -5.434 1.00 79.50 169 GLU A C 1
ATOM 1415 O O . GLU A 1 169 ? -18.130 -1.194 -4.521 1.00 79.50 169 GLU A O 1
ATOM 1420 N N . LYS A 1 170 ? -17.441 -3.210 -5.234 1.00 74.62 170 LYS A N 1
ATOM 1421 C CA . LYS A 1 170 ? -17.139 -3.766 -3.902 1.00 74.62 170 LYS A CA 1
ATOM 1422 C C . LYS A 1 170 ? -15.642 -3.837 -3.582 1.00 74.62 170 LYS A C 1
ATOM 1424 O O . LYS A 1 170 ? -15.275 -4.214 -2.477 1.00 74.62 170 LYS A O 1
ATOM 1429 N N . GLY A 1 171 ? -14.777 -3.502 -4.537 1.00 81.12 171 GLY A N 1
ATOM 1430 C CA . GLY A 1 171 ? -13.327 -3.584 -4.394 1.00 81.12 171 GLY A CA 1
ATOM 1431 C C . GLY A 1 171 ? -12.817 -5.024 -4.299 1.00 81.12 171 GLY A C 1
ATOM 1432 O O . GLY A 1 171 ? -13.252 -5.911 -5.042 1.00 81.12 171 GLY A O 1
ATOM 1433 N N . VAL A 1 172 ? -11.857 -5.242 -3.398 1.00 83.06 172 VAL A N 1
ATOM 1434 C CA . VAL A 1 172 ? -11.260 -6.556 -3.127 1.00 83.06 172 VAL A CA 1
ATOM 1435 C C . VAL A 1 172 ? -12.195 -7.387 -2.260 1.00 83.06 172 VAL A C 1
ATOM 1437 O O . VAL A 1 172 ? -12.558 -6.986 -1.159 1.00 83.06 172 VAL A O 1
ATOM 1440 N N . ILE A 1 173 ? -12.526 -8.582 -2.737 1.00 85.38 173 ILE A N 1
ATOM 1441 C CA . ILE A 1 173 ? -13.327 -9.571 -2.021 1.00 85.38 173 ILE A CA 1
ATOM 1442 C C . ILE A 1 173 ? -12.442 -10.808 -1.789 1.00 85.38 173 ILE A C 1
ATOM 1444 O O . ILE A 1 173 ? -12.130 -11.524 -2.751 1.00 85.38 173 ILE A O 1
ATOM 1448 N N . PRO A 1 174 ? -12.016 -11.074 -0.540 1.00 79.88 174 PRO A N 1
ATOM 1449 C CA . PRO A 1 174 ? -11.228 -12.257 -0.202 1.00 79.88 174 PRO A CA 1
ATOM 1450 C C . PRO A 1 174 ? -11.980 -13.554 -0.525 1.00 79.88 174 PRO A C 1
ATOM 1452 O O . PRO A 1 174 ? -13.203 -13.631 -0.393 1.00 79.88 174 PRO A O 1
ATOM 1455 N N . ILE A 1 175 ? -11.253 -14.590 -0.941 1.00 81.31 175 ILE A N 1
ATOM 1456 C CA . ILE A 1 175 ? -11.818 -15.931 -1.138 1.00 81.31 175 ILE A CA 1
ATOM 1457 C C . ILE A 1 175 ? -11.786 -16.642 0.216 1.00 81.31 175 ILE A C 1
ATOM 1459 O O . ILE A 1 175 ? -10.698 -16.935 0.703 1.00 81.31 175 ILE A O 1
ATOM 1463 N N . LYS A 1 176 ? -12.960 -16.910 0.812 1.00 70.88 176 LYS A N 1
ATOM 1464 C CA . LYS A 1 176 ? -13.103 -17.513 2.156 1.00 70.88 176 LYS A CA 1
ATOM 1465 C C . LYS A 1 176 ? -12.205 -18.742 2.364 1.00 70.88 176 LYS A C 1
ATOM 1467 O O . LYS A 1 176 ? -11.514 -18.822 3.364 1.00 70.88 176 LYS A O 1
ATOM 1472 N N . GLU A 1 177 ? -12.168 -19.643 1.385 1.00 71.75 177 GLU A N 1
ATOM 1473 C CA . GLU A 1 177 ? -11.395 -20.901 1.405 1.00 71.75 177 GLU A CA 1
ATOM 1474 C C . GLU A 1 177 ? -9.869 -20.700 1.444 1.00 71.75 177 GLU A C 1
ATOM 1476 O O . GLU A 1 177 ? -9.123 -21.629 1.741 1.00 71.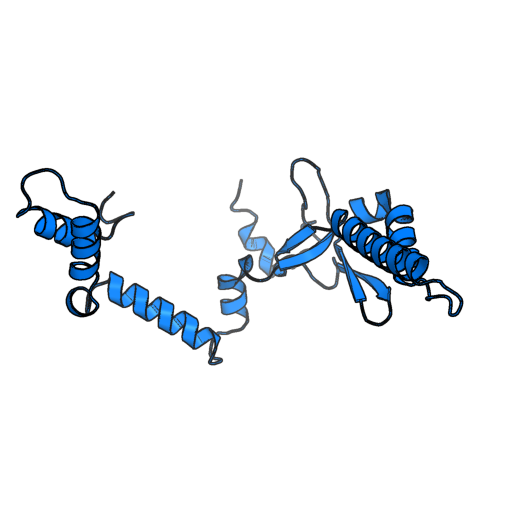75 177 GLU A O 1
ATOM 1481 N N . LEU A 1 178 ? -9.391 -19.499 1.110 1.00 70.06 178 LEU A N 1
ATOM 1482 C CA . LEU A 1 178 ? -7.973 -19.144 1.074 1.00 70.06 178 LEU A CA 1
ATOM 1483 C C . LEU A 1 178 ? -7.568 -18.227 2.237 1.00 70.06 178 LEU A C 1
ATOM 1485 O O . LEU A 1 178 ? -6.452 -17.706 2.233 1.00 70.06 178 LEU A O 1
ATOM 1489 N N . VAL A 1 179 ? -8.455 -18.001 3.208 1.00 66.62 179 VAL A N 1
ATOM 1490 C CA . VAL A 1 179 ? -8.190 -17.273 4.459 1.00 66.62 179 VAL A CA 1
ATOM 1491 C C . VAL A 1 179 ? -8.127 -18.302 5.598 1.00 66.62 179 VAL A C 1
ATOM 1493 O O . VAL A 1 179 ? -8.848 -19.292 5.566 1.00 66.62 179 VAL A O 1
ATOM 1496 N N . GLU A 1 180 ? -7.232 -18.130 6.577 1.00 58.66 180 GLU A N 1
ATOM 1497 C CA . GLU A 1 180 ? -7.062 -19.115 7.661 1.00 58.66 180 GLU A CA 1
ATOM 1498 C C . GLU A 1 180 ? -8.310 -19.196 8.575 1.00 58.66 180 GLU A C 1
ATOM 1500 O O . GLU A 1 180 ? -8.896 -18.176 8.939 1.00 58.66 180 GLU A O 1
ATOM 1505 N N . GLU A 1 181 ? -8.704 -20.414 8.985 1.00 50.69 181 GLU A N 1
ATOM 1506 C CA . GLU A 1 181 ? -9.931 -20.704 9.762 1.00 50.69 181 GLU A CA 1
ATOM 1507 C C . GLU A 1 181 ? -10.015 -19.997 11.126 1.00 50.69 181 GLU A C 1
ATOM 1509 O O . GLU A 1 181 ? -11.115 -19.724 11.615 1.00 50.69 181 GLU A O 1
ATOM 1514 N N . SER A 1 182 ? -8.878 -19.652 11.740 1.00 53.25 182 SER A N 1
ATOM 1515 C CA . SER A 1 182 ? -8.838 -18.869 12.986 1.00 53.25 182 SER A CA 1
ATOM 1516 C C . SER A 1 182 ? -9.474 -17.478 12.833 1.00 53.25 182 SER A C 1
ATOM 1518 O O . SER A 1 182 ? -9.824 -16.855 13.834 1.00 53.25 182 SER A O 1
ATOM 1520 N N . GLU A 1 183 ? -9.687 -17.026 11.592 1.00 51.44 183 GLU A N 1
ATOM 1521 C CA . GLU A 1 183 ? -10.265 -15.734 11.234 1.00 51.44 183 GLU A CA 1
ATOM 1522 C C . GLU A 1 183 ? -11.687 -15.812 10.641 1.00 51.44 183 GLU A C 1
ATOM 1524 O O . GLU A 1 183 ? -12.309 -14.771 10.428 1.00 51.44 183 GLU A O 1
ATOM 1529 N N . MET A 1 184 ? -12.229 -17.017 10.407 1.00 45.91 184 MET A N 1
ATOM 1530 C CA . MET A 1 184 ? -13.579 -17.226 9.849 1.00 45.91 184 MET A CA 1
ATOM 1531 C C . MET A 1 184 ? -14.705 -17.098 10.886 1.00 45.91 184 MET A C 1
ATOM 1533 O O . MET A 1 184 ? -15.840 -16.820 10.504 1.00 45.91 184 MET A O 1
ATOM 1537 N N . LYS A 1 185 ? -14.413 -17.253 12.188 1.00 46.81 185 LYS A N 1
ATOM 1538 C CA . LYS A 1 185 ? -15.432 -17.228 13.261 1.00 46.81 185 LYS A CA 1
ATOM 1539 C C . LYS A 1 185 ? -16.199 -15.902 13.381 1.00 46.81 185 LYS A C 1
ATOM 1541 O O . LYS A 1 185 ? -17.310 -15.910 13.895 1.00 46.81 185 LYS A O 1
ATOM 1546 N N . ASP A 1 186 ? -15.641 -14.798 12.882 1.00 44.84 186 ASP A N 1
ATOM 1547 C CA . ASP A 1 186 ? -16.264 -13.468 12.951 1.00 44.84 186 ASP A CA 1
ATOM 1548 C C . ASP A 1 186 ? -17.000 -13.061 11.654 1.00 44.84 186 ASP A C 1
ATOM 1550 O O . ASP A 1 186 ? -17.687 -12.041 11.635 1.00 44.84 186 ASP A O 1
ATOM 1554 N N . TRP A 1 187 ? -16.881 -13.825 10.557 1.00 43.44 187 TRP A N 1
ATOM 1555 C CA . TRP A 1 187 ? -17.499 -13.471 9.263 1.00 43.44 187 TRP A CA 1
ATOM 1556 C C . TRP A 1 187 ? -19.005 -13.754 9.204 1.00 43.44 187 TRP A C 1
ATOM 1558 O O . TRP A 1 187 ? -19.714 -13.096 8.445 1.00 43.44 187 TRP A O 1
ATOM 1568 N N . ASP 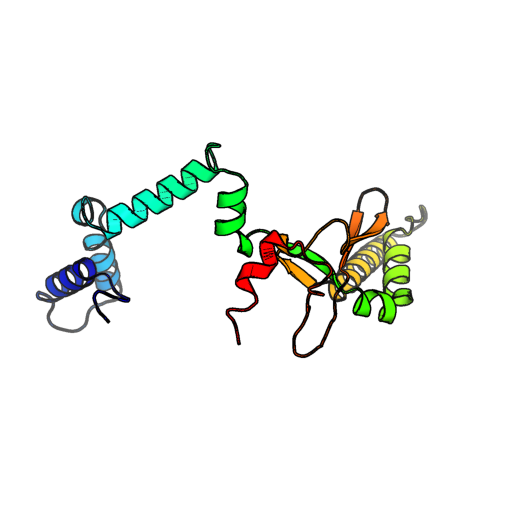A 1 188 ? -19.501 -14.701 10.002 1.00 40.44 188 ASP A N 1
ATOM 1569 C CA . ASP A 1 188 ? -20.917 -15.094 9.995 1.00 40.44 188 ASP A CA 1
ATOM 1570 C C . ASP A 1 188 ? -21.807 -14.192 10.875 1.00 40.44 188 ASP A C 1
ATOM 1572 O O . ASP A 1 188 ? -23.025 -14.324 10.847 1.00 40.44 188 ASP A O 1
ATOM 1576 N N . ASN A 1 189 ? -21.232 -13.215 11.591 1.00 39.38 189 ASN A N 1
ATOM 1577 C CA . ASN A 1 189 ? -21.981 -12.240 12.402 1.00 39.38 189 ASN A CA 1
ATOM 1578 C C . ASN A 1 189 ? -22.364 -10.953 11.646 1.00 39.38 189 ASN A C 1
ATOM 1580 O O . ASN A 1 189 ? -22.809 -9.987 12.265 1.00 39.38 189 ASN A O 1
ATOM 1584 N N . SER A 1 190 ? -22.170 -10.912 10.325 1.00 41.69 190 SER A N 1
ATOM 1585 C CA . SER A 1 190 ? -22.467 -9.728 9.504 1.00 41.69 190 SER A CA 1
ATOM 1586 C C . SER A 1 190 ? -23.333 -10.091 8.293 1.00 41.69 190 SER A C 1
ATOM 1588 O O . SER A 1 190 ? -22.910 -9.921 7.151 1.00 41.69 190 SER A O 1
ATOM 1590 N N . PHE A 1 191 ? -24.537 -10.606 8.543 1.00 34.19 191 PHE A N 1
ATOM 1591 C CA . PHE A 1 191 ? -25.638 -10.620 7.577 1.00 34.19 191 PHE A CA 1
ATOM 1592 C C . PHE A 1 191 ? -26.944 -10.250 8.269 1.00 34.19 191 PHE A C 1
ATOM 1594 O O . PHE A 1 191 ? -27.176 -10.759 9.388 1.00 34.19 191 PHE A O 1
#

Sequence (191 aa):
GVGYVIDSKIFEFSKEALENIEGKISEEEKIELINNLYTTEKLKGKKYHEEVIDTLNYIKSLYTNEMDKFEAKKRFRNINSITVIPEGVFKKNRDGIERCKEIINEKRNKDMTEKEIEDFKVRKAKARARLMDYTVSIPYYLVNRNNIETFEINKYEILNIFKCKYSKEKGVIPIKELVEESEMKDWDNSF

Radius of gyration: 26.82 Å; chains: 1; bounding box: 52×58×64 Å